Protein AF-J6I4U2-F1 (afdb_monomer)

Mean predicted aligned error: 6.89 Å

Foldseek 3Di:
DDDDPLVVLVVVLVVVVVVCCVVVVHDDPFPPPVPPLPADPLCPVVAQAAWDADPVQRKIKGADDLSLLVQFPAKKKWKWFDDPWKIWTQEIGRPWDDDSPRRIIIHPCQQWDKDKVPHRWRWYFPDDDPFKTKIWTWKDWQNHTWTFIWIQGPVVRFIDGPAIFHDDPPDDDDPTDGHHQAFFIKIWHWIWMFTDDPDPPTGTGITGRDIDTDHHDIGIDTDRSAFGKMWMWMWGAGPVRRIHIYNTWIWGHDPSDIHTDDD

Radius of gyration: 18.55 Å; Cα contacts (8 Å, |Δi|>4): 574; chains: 1; bounding box: 48×38×48 Å

Nearest PDB structures (foldseek):
  4irt-assembly1_A  TM=2.031E-01  e=3.156E-01  Bacteroides ovatus ATCC 8483
  2dm4-assembly1_A  TM=3.082E-01  e=9.258E-01  Homo sapiens
  2djs-assembly1_A  TM=2.925E-01  e=5.856E+00  Homo sapiens
  3pvm-assembly2_D  TM=1.170E-01  e=3.008E+00  Naja kaouthia
  7q1y-assembly2_B  TM=1.145E-01  e=6.489E+00  Homo sapiens

Solvent-accessible surface area (backbone atoms only — not comparable to full-atom values): 14745 Å² total; per-residue (Å²): 134,83,75,37,71,54,53,48,42,54,54,52,28,47,56,52,50,54,53,47,36,70,72,64,76,49,85,68,89,68,61,82,64,85,80,70,75,56,44,40,89,86,36,54,84,44,42,65,31,73,67,48,70,41,90,89,77,42,49,42,30,43,78,43,53,73,80,57,51,75,57,43,68,48,68,31,41,36,42,31,44,52,51,99,60,34,40,32,46,42,33,38,43,66,84,51,49,72,37,83,92,77,25,42,37,29,61,66,84,81,56,57,43,63,15,52,74,87,36,75,41,26,36,35,62,76,44,86,53,100,61,34,37,34,32,42,26,49,29,22,58,70,82,42,71,28,37,35,33,34,34,39,31,67,87,78,74,43,55,42,81,72,19,28,38,62,85,71,84,93,69,75,91,68,92,69,75,56,45,69,86,46,63,68,41,38,40,31,27,33,36,36,33,32,68,64,65,98,53,87,83,66,66,60,36,77,39,70,45,54,75,48,67,41,51,92,73,77,45,51,45,75,38,78,54,54,55,47,38,30,36,40,28,46,34,44,28,26,81,86,75,35,28,20,36,32,38,76,43,41,39,36,31,56,92,88,42,73,45,52,59,86,134

pLDDT: mean 86.76, std 16.21, range [33.53, 98.5]

Secondary structure (DSSP, 8-state):
----HHHHHHHHHHHHHHHHHHHHTS--------------TTTTTTTTBPPEE-TTT--EEEE--HHHHTT-SEEEEEEEEEETTEEEEEEEE--SEEETTTTEEE----SEEEEETTEE--BEEEEE-SSEEEEEEEEEETTEEEEEEEEEETTTTEEEEEEEEPPPSS--------B---TT-EEEEEEEEEE--S-TT---EEEEEEEEE--SS--EEEEE--SEEEEEEEEEE-TTS-EEEBPPEEEEEETTEEEEE--

Sequence (263 aa):
MMMNRFCRILRQAFAVLLLTLILAGGYGEAVKSRWCFAASHDLAGLEDRAVDIEPSDGSVSVTLSESEMELLSSVRCNLLYLDENVVIHLGSDANIDADWDTGVFRDNFDGTWPMLDGHPVYIELTEEGDDYNLYSIPIKLNGEECILQVSYNYNDETYHILGAYRELEESGMSDQELIPLREGDMVTTIHFAKPVSDNDDDELAAVEAETFQIGSHPAVEDEELGDGTYGYIFEFLAPTGESALSEIAVFNIEGGNITTFDE

Structure (mmCIF, N/CA/C/O backbone):
data_AF-J6I4U2-F1
#
_entry.id   AF-J6I4U2-F1
#
loop_
_atom_site.group_PDB
_atom_site.id
_atom_site.type_symbol
_atom_site.label_atom_id
_atom_site.label_alt_id
_atom_site.label_comp_id
_atom_site.label_asym_id
_atom_site.label_entity_id
_atom_site.label_seq_id
_atom_site.pdbx_PDB_ins_code
_atom_site.Cartn_x
_atom_site.Cartn_y
_atom_site.Cartn_z
_atom_site.occupancy
_atom_site.B_iso_or_equiv
_atom_site.auth_seq_id
_atom_site.auth_comp_id
_atom_site.auth_asym_id
_atom_site.auth_atom_id
_atom_site.pdbx_PDB_model_num
ATOM 1 N N . MET A 1 1 ? -20.879 -9.821 -12.444 1.00 48.22 1 MET A N 1
ATOM 2 C CA . MET A 1 1 ? -19.726 -9.993 -11.547 1.00 48.22 1 MET A CA 1
ATOM 3 C C . MET A 1 1 ? -20.133 -9.470 -10.182 1.00 48.22 1 MET A C 1
ATOM 5 O O . MET A 1 1 ? -20.737 -8.403 -10.128 1.00 48.22 1 MET A O 1
ATOM 9 N N . MET A 1 2 ? -19.990 -10.265 -9.122 1.00 53.94 2 MET A N 1
ATOM 10 C CA . MET A 1 2 ? -20.364 -9.836 -7.772 1.00 53.94 2 MET A CA 1
ATOM 11 C C . MET A 1 2 ? -19.132 -9.171 -7.168 1.00 53.94 2 MET A C 1
ATOM 13 O O . MET A 1 2 ? -18.176 -9.862 -6.853 1.00 53.94 2 MET A O 1
ATOM 17 N N . MET A 1 3 ? -19.154 -7.843 -7.076 1.00 66.25 3 MET A N 1
ATOM 18 C CA . MET A 1 3 ? -18.076 -7.068 -6.466 1.00 66.25 3 MET A CA 1
ATOM 19 C C . MET A 1 3 ? -17.830 -7.560 -5.040 1.00 66.25 3 MET A C 1
ATOM 21 O O . MET A 1 3 ? -18.788 -7.732 -4.273 1.00 66.25 3 MET A O 1
ATOM 25 N N . ASN A 1 4 ? -16.571 -7.832 -4.711 1.00 73.19 4 ASN A N 1
ATOM 26 C CA . ASN A 1 4 ? -16.212 -8.402 -3.425 1.00 73.19 4 ASN A CA 1
ATOM 27 C C . ASN A 1 4 ? -16.383 -7.374 -2.285 1.00 73.19 4 ASN A C 1
ATOM 29 O O . ASN A 1 4 ? -16.740 -6.208 -2.491 1.00 73.19 4 ASN A O 1
ATOM 33 N N . ARG A 1 5 ? -16.193 -7.828 -1.043 1.00 81.06 5 ARG A N 1
ATOM 34 C CA . ARG A 1 5 ? -16.429 -6.999 0.145 1.00 81.06 5 ARG A CA 1
ATOM 35 C C . ARG A 1 5 ? -15.511 -5.770 0.172 1.00 81.06 5 ARG A C 1
ATOM 37 O O . ARG A 1 5 ? -16.038 -4.687 0.417 1.00 81.06 5 ARG A O 1
ATOM 44 N N . PHE A 1 6 ? -14.223 -5.951 -0.125 1.00 80.12 6 PHE A N 1
ATOM 45 C CA . PHE A 1 6 ? -13.194 -4.909 -0.169 1.00 80.12 6 PHE A CA 1
ATOM 46 C C . PHE A 1 6 ? -13.597 -3.747 -1.089 1.00 80.12 6 PHE A C 1
ATOM 48 O O . PHE A 1 6 ? -13.861 -2.639 -0.616 1.00 80.12 6 PHE A O 1
ATOM 55 N N . CYS A 1 7 ? -13.792 -4.016 -2.384 1.00 78.38 7 CYS A N 1
ATOM 56 C CA . CYS A 1 7 ? -14.124 -2.988 -3.374 1.00 78.38 7 CYS A CA 1
ATOM 57 C C . CYS A 1 7 ? -15.465 -2.313 -3.072 1.00 78.38 7 CYS A C 1
ATOM 59 O O . CYS A 1 7 ? -15.649 -1.118 -3.302 1.00 78.38 7 CYS A O 1
ATOM 61 N N . ARG A 1 8 ? -16.425 -3.063 -2.515 1.00 82.94 8 ARG A N 1
ATOM 62 C CA . ARG A 1 8 ? -17.726 -2.510 -2.126 1.00 82.94 8 ARG A CA 1
ATOM 63 C C . ARG A 1 8 ? -17.613 -1.507 -0.979 1.00 82.94 8 ARG A C 1
ATOM 65 O O . ARG A 1 8 ? -18.328 -0.510 -1.023 1.00 82.94 8 ARG A O 1
ATOM 72 N N . ILE A 1 9 ? -16.778 -1.771 0.026 1.00 83.44 9 ILE A N 1
ATOM 73 C CA . ILE A 1 9 ? -16.548 -0.850 1.149 1.00 83.44 9 ILE A CA 1
ATOM 74 C C . ILE A 1 9 ? -15.967 0.461 0.620 1.00 83.44 9 ILE A C 1
ATOM 76 O O . ILE A 1 9 ? -16.554 1.523 0.824 1.00 83.44 9 ILE A O 1
ATOM 80 N N . LEU A 1 10 ? -14.881 0.364 -0.147 1.00 80.94 10 LEU A N 1
ATOM 81 C CA . LEU A 1 10 ? -14.173 1.525 -0.677 1.00 80.94 10 LEU A CA 1
ATOM 82 C C . LEU A 1 10 ? -15.046 2.369 -1.617 1.00 80.94 10 LEU A C 1
ATOM 84 O O . LEU A 1 10 ? -15.139 3.588 -1.460 1.00 80.94 10 LEU A O 1
ATOM 88 N N . ARG A 1 11 ? -15.792 1.731 -2.529 1.00 80.31 11 ARG A N 1
ATOM 89 C CA . ARG A 1 11 ? -16.732 2.448 -3.407 1.00 80.31 11 ARG A CA 1
ATOM 90 C C . ARG A 1 11 ? -17.854 3.150 -2.640 1.00 80.31 11 ARG A C 1
ATOM 92 O O . ARG A 1 11 ? -18.277 4.234 -3.037 1.00 80.31 11 ARG A O 1
ATOM 99 N N . GLN A 1 12 ? -18.374 2.549 -1.567 1.00 81.69 12 GLN A N 1
ATOM 100 C CA . GLN A 1 12 ? -19.448 3.162 -0.775 1.00 81.69 12 GLN A CA 1
ATOM 101 C C . GLN A 1 12 ? -18.964 4.386 -0.003 1.00 81.69 12 GLN A C 1
ATOM 103 O O . GLN A 1 12 ? -19.648 5.410 -0.017 1.00 81.69 12 GLN A O 1
ATOM 108 N N . ALA A 1 13 ? -17.787 4.290 0.614 1.00 77.31 13 ALA A N 1
ATOM 109 C CA . ALA A 1 13 ? -17.137 5.398 1.302 1.00 77.31 13 ALA A CA 1
ATOM 110 C C . ALA A 1 13 ? -16.981 6.613 0.382 1.00 77.31 13 ALA A C 1
ATOM 112 O O . ALA A 1 13 ? -17.383 7.733 0.708 1.00 77.31 13 ALA A O 1
ATOM 113 N N . PHE A 1 14 ? -16.488 6.367 -0.831 1.00 75.25 14 PHE A N 1
ATOM 114 C CA . PHE A 1 14 ? -16.214 7.441 -1.766 1.00 75.25 14 PHE A CA 1
ATOM 115 C C . PHE A 1 14 ? -17.470 8.026 -2.418 1.00 75.25 14 PHE A C 1
ATOM 117 O O . PHE A 1 14 ? -17.542 9.231 -2.642 1.00 75.25 14 PHE A O 1
ATOM 124 N N . ALA A 1 15 ? -18.512 7.224 -2.658 1.00 78.44 15 ALA A N 1
ATOM 125 C CA . ALA A 1 15 ? -19.793 7.753 -3.129 1.00 78.44 15 ALA A CA 1
ATOM 126 C C . ALA A 1 15 ? -20.388 8.784 -2.148 1.00 78.44 15 ALA A C 1
ATOM 128 O O . ALA A 1 15 ? -21.032 9.745 -2.576 1.00 78.44 15 ALA A O 1
ATOM 129 N N . VAL A 1 16 ? -20.156 8.611 -0.841 1.00 73.00 16 VAL A N 1
ATOM 130 C CA . VAL A 1 16 ? -20.555 9.584 0.186 1.00 73.00 16 VAL A CA 1
ATOM 131 C C . VAL A 1 16 ? -19.693 10.844 0.107 1.00 73.00 16 VAL A C 1
ATOM 133 O O . VAL A 1 16 ? -20.261 11.936 0.120 1.00 73.00 16 VAL A O 1
ATOM 136 N N . LEU A 1 17 ? -18.368 10.713 -0.048 1.00 70.56 17 LEU A N 1
ATOM 137 C CA . LEU A 1 17 ? -17.462 11.856 -0.233 1.00 70.56 17 LEU A CA 1
ATOM 138 C C . LEU A 1 17 ? -17.819 12.677 -1.480 1.00 70.56 17 LEU A C 1
ATOM 140 O O . LEU A 1 17 ? -17.915 13.899 -1.424 1.00 70.56 17 LEU A O 1
ATOM 144 N N . LEU A 1 18 ? -18.063 12.022 -2.616 1.00 71.81 18 LEU A N 1
ATOM 145 C CA . LEU A 1 18 ? -18.406 12.716 -3.855 1.00 71.81 18 LEU A CA 1
ATOM 146 C C . LEU A 1 18 ? -19.703 13.523 -3.685 1.00 71.81 18 LEU A C 1
ATOM 148 O O . LEU A 1 18 ? -19.804 14.670 -4.119 1.00 71.81 18 LEU A O 1
ATOM 152 N N . LEU A 1 19 ? -20.693 12.948 -2.994 1.00 72.50 19 LEU A N 1
ATOM 153 C CA . LEU A 1 19 ? -21.956 13.621 -2.707 1.00 72.50 19 LEU A CA 1
ATOM 154 C C . LEU A 1 19 ? -21.768 14.817 -1.761 1.00 72.50 19 LEU A C 1
ATOM 156 O O . LEU A 1 19 ? -22.402 15.854 -1.963 1.00 72.50 19 LEU A O 1
ATOM 160 N N . THR A 1 20 ? -20.907 14.704 -0.744 1.00 65.81 20 THR A N 1
ATOM 161 C CA . THR A 1 20 ? -20.613 15.817 0.169 1.00 65.81 20 THR A CA 1
ATOM 162 C C . THR A 1 20 ? -19.835 16.926 -0.529 1.00 65.81 20 THR A C 1
ATOM 164 O O . THR A 1 20 ? -20.205 18.083 -0.355 1.00 65.81 20 THR A O 1
ATOM 167 N N . LEU A 1 21 ? -18.859 16.610 -1.386 1.00 66.00 21 LEU A N 1
ATOM 168 C CA . LEU A 1 21 ? -18.121 17.589 -2.197 1.00 66.00 21 LEU A CA 1
ATOM 169 C C . LEU A 1 21 ? -19.053 18.373 -3.135 1.00 66.00 21 LEU A C 1
ATOM 171 O O . LEU A 1 21 ? -18.996 19.604 -3.181 1.00 66.00 21 LEU A O 1
ATOM 175 N N . ILE A 1 22 ? -19.975 17.681 -3.817 1.00 67.50 22 ILE A N 1
ATOM 176 C CA . ILE A 1 22 ? -20.977 18.306 -4.699 1.00 67.50 22 ILE A CA 1
ATOM 177 C C . ILE A 1 22 ? -21.903 19.250 -3.913 1.00 67.50 22 ILE A C 1
ATOM 179 O O . ILE A 1 22 ? -22.267 20.318 -4.408 1.00 67.50 22 ILE A O 1
ATOM 183 N N . LEU A 1 23 ? -22.303 18.868 -2.696 1.00 64.50 23 LEU A N 1
ATOM 184 C CA . LEU A 1 23 ? -23.216 19.657 -1.860 1.00 64.50 23 LEU A CA 1
ATOM 185 C C . LEU A 1 23 ? -22.520 20.810 -1.118 1.00 64.50 23 LEU A C 1
ATOM 187 O O . LEU A 1 23 ? -23.153 21.842 -0.889 1.00 64.50 23 LEU A O 1
ATOM 191 N N . ALA A 1 24 ? -21.252 20.644 -0.730 1.00 58.00 24 ALA A N 1
ATOM 192 C CA . ALA A 1 24 ? -20.483 21.605 0.063 1.00 58.00 24 ALA A CA 1
ATOM 193 C C . ALA A 1 24 ? -19.730 22.647 -0.784 1.00 58.00 24 ALA A C 1
ATOM 195 O O . ALA A 1 24 ? -19.361 23.696 -0.259 1.00 58.00 24 ALA A O 1
ATOM 196 N N . GLY A 1 25 ? -19.546 22.410 -2.088 1.00 48.69 25 GLY A N 1
ATOM 197 C CA . GLY A 1 25 ? -18.912 23.370 -2.997 1.00 48.69 25 GLY A CA 1
ATOM 198 C C . GLY A 1 25 ? -17.391 23.495 -2.840 1.00 48.69 25 GLY A C 1
ATOM 199 O O . GLY A 1 25 ? -16.840 24.532 -3.209 1.00 48.69 25 GLY A O 1
ATOM 200 N N . GLY A 1 26 ? -16.719 22.474 -2.301 1.00 53.09 26 GLY A N 1
ATOM 201 C CA . GLY A 1 26 ? -15.261 22.424 -2.148 1.00 53.09 26 GLY A CA 1
ATOM 202 C C . GLY A 1 26 ? -14.802 21.382 -1.124 1.00 53.09 26 GLY A C 1
ATOM 203 O O . GLY A 1 26 ? -15.600 20.935 -0.297 1.00 53.09 26 GLY A 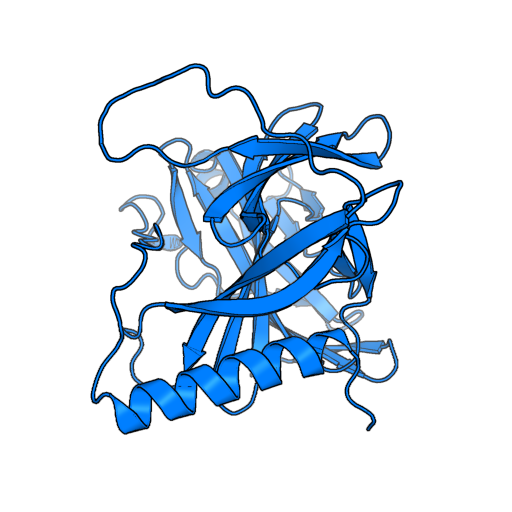O 1
ATOM 204 N N . TYR A 1 27 ? -13.523 21.002 -1.205 1.00 47.69 27 TYR A N 1
ATOM 205 C CA . TYR A 1 27 ? -12.860 20.065 -0.294 1.00 47.69 27 TYR A CA 1
ATOM 206 C C . TYR A 1 27 ? -12.953 20.568 1.160 1.00 47.69 27 TYR A C 1
ATOM 208 O O . TYR A 1 27 ? -12.618 21.718 1.449 1.00 47.69 27 TYR A O 1
ATOM 216 N N . GLY A 1 28 ? -13.465 19.722 2.066 1.00 40.66 28 GLY A N 1
ATOM 217 C CA . GLY A 1 28 ? -13.357 19.942 3.514 1.00 40.66 28 GLY A CA 1
ATOM 218 C C . GLY A 1 28 ? -11.888 19.999 3.940 1.00 40.66 28 GLY A C 1
ATOM 219 O O . GLY A 1 28 ? -11.025 19.680 3.127 1.00 40.66 28 GLY A O 1
ATOM 220 N N . GLU A 1 29 ? -11.607 20.440 5.174 1.00 37.31 29 GLU A N 1
ATOM 221 C CA . GLU A 1 29 ? -10.235 20.567 5.696 1.00 37.31 29 GLU A CA 1
ATOM 222 C C . GLU A 1 29 ? -9.388 19.357 5.292 1.00 37.31 29 GLU A C 1
ATOM 224 O O . GLU A 1 29 ? -9.619 18.238 5.748 1.00 37.31 29 GLU A O 1
ATOM 229 N N . ALA A 1 30 ? -8.442 19.597 4.382 1.00 37.50 30 ALA A N 1
ATOM 230 C CA . ALA A 1 30 ? -7.468 18.605 3.998 1.00 37.50 30 ALA A CA 1
ATOM 231 C C . ALA A 1 30 ? -6.676 18.271 5.261 1.00 37.50 30 ALA A C 1
ATOM 233 O O . ALA A 1 30 ? -5.975 19.128 5.811 1.00 37.50 30 ALA A O 1
ATOM 234 N N . VAL A 1 31 ? -6.771 17.024 5.722 1.00 37.31 31 VAL A N 1
ATOM 235 C CA . VAL A 1 31 ? -5.634 16.441 6.428 1.00 37.31 31 VAL A CA 1
ATOM 236 C C . VAL A 1 31 ? -4.470 16.659 5.474 1.00 37.31 31 VAL A C 1
ATOM 238 O O . VAL A 1 31 ? -4.562 16.241 4.323 1.00 37.31 31 VAL A O 1
ATOM 241 N N . LYS A 1 32 ? -3.441 17.401 5.901 1.00 33.53 32 LYS A N 1
ATOM 242 C CA . LYS A 1 32 ? -2.214 17.558 5.117 1.00 33.53 32 LYS A CA 1
ATOM 243 C C . LYS A 1 32 ? -1.606 16.172 4.959 1.00 33.53 32 LYS A C 1
ATOM 245 O O . LYS A 1 32 ? -0.765 15.763 5.754 1.00 33.53 32 LYS A O 1
ATOM 250 N N . SER A 1 33 ? -2.050 15.448 3.946 1.00 37.78 33 SER A N 1
ATOM 251 C CA . SER A 1 33 ? -1.361 14.292 3.429 1.00 37.78 33 SER A CA 1
ATOM 252 C C . SER A 1 33 ? 0.024 14.799 3.048 1.00 37.78 33 SER A C 1
ATOM 254 O O . SER A 1 33 ? 0.164 15.766 2.299 1.00 37.78 33 SER A O 1
ATOM 256 N N . ARG A 1 34 ? 1.068 14.188 3.608 1.00 40.69 34 ARG A N 1
ATOM 257 C CA . ARG A 1 34 ? 2.483 14.488 3.329 1.00 40.69 34 ARG A CA 1
ATOM 258 C C . ARG A 1 34 ? 2.905 14.088 1.905 1.00 40.69 34 ARG A C 1
ATOM 260 O O . ARG A 1 34 ? 4.066 13.812 1.650 1.00 40.69 34 ARG A O 1
ATOM 267 N N . TRP A 1 35 ? 1.954 14.089 0.984 1.00 45.16 35 TRP A N 1
ATOM 268 C CA . TRP A 1 35 ? 2.056 13.689 -0.405 1.00 45.16 35 TRP A CA 1
ATOM 269 C C . TRP A 1 35 ? 2.602 14.866 -1.215 1.00 45.16 35 TRP A C 1
ATOM 271 O O . TRP A 1 35 ? 1.934 15.431 -2.070 1.00 45.16 35 TRP A O 1
ATOM 281 N N . CYS A 1 36 ? 3.819 15.287 -0.877 1.00 40.53 36 CYS A N 1
ATOM 282 C CA . CYS A 1 36 ? 4.659 16.080 -1.762 1.00 40.53 36 CYS A CA 1
ATOM 283 C C . CYS A 1 36 ? 5.793 15.161 -2.212 1.00 40.53 36 CYS A C 1
ATOM 285 O O . CYS A 1 36 ? 6.863 15.162 -1.603 1.00 40.53 36 CYS A O 1
ATOM 287 N N . PHE A 1 37 ? 5.559 14.395 -3.278 1.00 52.31 37 PHE A N 1
ATOM 288 C CA . PHE A 1 37 ? 6.624 13.728 -4.028 1.00 52.31 37 PHE A CA 1
ATOM 289 C C . PHE A 1 37 ? 7.345 14.788 -4.853 1.00 52.31 37 PHE A C 1
ATOM 291 O O . PHE A 1 37 ? 7.152 14.942 -6.054 1.00 52.31 37 PHE A O 1
ATOM 298 N N . ALA A 1 38 ? 8.094 15.649 -4.174 1.00 50.56 38 ALA A N 1
ATOM 299 C CA . ALA A 1 38 ? 9.004 16.522 -4.879 1.00 50.56 38 ALA A CA 1
ATOM 300 C C . ALA A 1 38 ? 10.250 15.693 -5.173 1.00 50.56 38 ALA A C 1
ATOM 302 O O . ALA A 1 38 ? 11.107 15.541 -4.300 1.00 50.56 38 ALA A O 1
ATOM 303 N N . ALA A 1 39 ? 10.343 15.172 -6.397 1.00 56.84 39 ALA A N 1
ATOM 304 C CA . ALA A 1 39 ? 11.586 14.602 -6.879 1.00 56.84 39 ALA A CA 1
ATOM 305 C C . ALA A 1 39 ? 12.698 15.646 -6.710 1.00 56.84 39 ALA A C 1
ATOM 307 O O . ALA A 1 39 ? 12.578 16.806 -7.133 1.00 56.84 39 ALA A O 1
ATOM 308 N N . SER A 1 40 ? 13.788 15.240 -6.062 1.00 63.16 40 SER A N 1
ATOM 309 C CA . SER A 1 40 ? 14.984 16.070 -5.994 1.00 63.16 40 SER A CA 1
ATOM 310 C C . SER A 1 40 ? 15.525 16.292 -7.411 1.00 63.16 40 SER A C 1
ATOM 312 O O . SER A 1 40 ? 15.220 15.539 -8.340 1.00 63.16 40 SER A O 1
ATOM 314 N N . HIS A 1 41 ? 16.379 17.302 -7.605 1.00 64.44 41 HIS A N 1
ATOM 315 C CA . HIS A 1 41 ? 17.036 17.490 -8.906 1.00 64.44 41 HIS A CA 1
ATOM 316 C C . HIS A 1 41 ? 17.776 16.227 -9.375 1.00 64.44 41 HIS A C 1
ATOM 318 O O . HIS A 1 41 ? 17.870 15.986 -10.578 1.00 64.44 41 HIS A O 1
ATOM 324 N N . ASP A 1 42 ? 18.264 15.431 -8.423 1.00 74.69 42 ASP A N 1
ATOM 325 C CA . ASP A 1 42 ? 19.036 14.223 -8.681 1.00 74.69 42 ASP A CA 1
ATOM 326 C C . ASP A 1 42 ? 18.133 13.028 -9.042 1.00 74.69 42 ASP A C 1
ATOM 328 O O . ASP A 1 42 ? 18.552 12.173 -9.818 1.00 74.69 42 ASP A O 1
ATOM 332 N N . LEU A 1 43 ? 16.877 12.999 -8.570 1.00 83.50 43 LEU A N 1
ATOM 333 C CA . LEU A 1 43 ? 15.889 11.965 -8.919 1.00 83.50 43 LEU A CA 1
ATOM 334 C C . LEU A 1 43 ? 14.980 12.342 -10.093 1.00 83.50 43 LEU A C 1
ATOM 336 O O . LEU A 1 43 ? 14.222 11.503 -10.563 1.00 83.50 43 LEU A O 1
ATOM 340 N N . ALA A 1 44 ? 15.059 13.567 -10.616 1.00 80.31 44 ALA A N 1
ATOM 341 C CA . ALA A 1 44 ? 14.180 14.038 -11.692 1.00 80.31 44 ALA A CA 1
ATOM 342 C C . ALA A 1 44 ? 14.228 13.181 -12.978 1.00 80.31 44 ALA A C 1
ATOM 344 O O . ALA A 1 44 ? 13.328 13.270 -13.803 1.00 80.31 44 ALA A O 1
ATOM 345 N N . GLY A 1 45 ? 15.281 12.377 -13.179 1.00 85.25 45 GLY A N 1
ATOM 346 C CA . GLY A 1 45 ? 15.368 11.413 -14.285 1.00 85.25 45 GLY A CA 1
ATOM 347 C C . GLY A 1 45 ? 14.658 10.075 -14.035 1.00 85.25 45 GLY A C 1
ATOM 348 O O . GLY A 1 45 ? 14.588 9.251 -14.950 1.00 85.25 45 GLY A O 1
ATOM 349 N N . LEU A 1 46 ? 14.187 9.837 -12.811 1.00 92.81 46 LEU A N 1
ATOM 350 C CA . LEU A 1 46 ? 13.423 8.659 -12.403 1.00 92.81 46 LEU A CA 1
ATOM 351 C C . LEU A 1 46 ? 11.913 8.931 -12.339 1.00 92.81 46 LEU A C 1
ATOM 353 O O . LEU A 1 46 ? 11.153 7.973 -12.284 1.00 92.81 46 LEU A O 1
ATOM 357 N N . GLU A 1 47 ? 11.490 10.198 -12.356 1.00 93.44 47 GLU A N 1
ATOM 358 C CA . GLU A 1 47 ? 10.069 10.551 -12.436 1.00 93.44 47 GLU A CA 1
ATOM 359 C C . GLU A 1 47 ? 9.495 10.115 -13.787 1.00 93.44 47 GLU A C 1
ATOM 361 O O . GLU A 1 47 ? 10.169 10.241 -14.816 1.00 93.44 47 GLU A O 1
ATOM 366 N N . ASP A 1 48 ? 8.272 9.588 -13.771 1.00 92.19 48 ASP A N 1
ATOM 367 C CA . ASP A 1 48 ? 7.605 8.991 -14.928 1.00 92.19 48 ASP A CA 1
ATOM 368 C C . ASP A 1 48 ? 8.482 7.915 -15.600 1.00 92.19 48 ASP A C 1
ATOM 370 O O . ASP A 1 48 ? 8.539 7.777 -16.827 1.00 92.19 48 ASP A O 1
ATOM 374 N N . ARG A 1 49 ? 9.242 7.149 -14.801 1.00 94.38 49 ARG A N 1
ATOM 375 C CA . ARG A 1 49 ? 10.032 6.024 -15.316 1.00 94.38 49 ARG A CA 1
ATOM 376 C C . ARG A 1 49 ? 9.094 4.991 -15.930 1.00 94.38 49 ARG A C 1
ATOM 378 O O . ARG A 1 49 ? 8.342 4.345 -15.209 1.00 94.38 49 ARG A O 1
ATOM 385 N N . ALA A 1 50 ? 9.205 4.790 -17.238 1.00 95.44 50 ALA A N 1
ATOM 386 C CA . ALA A 1 50 ? 8.486 3.725 -17.923 1.00 95.44 50 ALA A CA 1
ATOM 387 C C . ALA A 1 50 ? 8.762 2.352 -17.294 1.00 95.44 50 ALA A C 1
ATOM 389 O O . ALA A 1 50 ? 9.889 2.055 -16.878 1.00 95.44 50 ALA A O 1
ATOM 390 N N . VAL A 1 51 ? 7.720 1.529 -17.267 1.00 96.38 51 VAL A N 1
ATOM 391 C CA . VAL A 1 51 ? 7.745 0.155 -16.763 1.00 96.38 51 VAL A CA 1
ATOM 392 C C . VAL A 1 51 ? 7.780 -0.841 -17.923 1.00 96.38 51 VAL A C 1
ATOM 394 O O . VAL A 1 51 ? 7.212 -0.602 -18.987 1.00 96.38 51 VAL A O 1
ATOM 397 N N . ASP A 1 52 ? 8.438 -1.974 -17.712 1.00 96.62 52 ASP A N 1
ATOM 398 C CA . ASP A 1 52 ? 8.482 -3.093 -18.649 1.00 96.62 52 ASP A CA 1
ATOM 399 C C . ASP A 1 52 ? 7.513 -4.189 -18.190 1.00 96.62 52 ASP A C 1
ATOM 401 O O . ASP A 1 52 ? 7.651 -4.703 -17.077 1.00 96.62 52 ASP A O 1
ATOM 405 N N . ILE A 1 53 ? 6.572 -4.582 -19.055 1.00 96.06 53 ILE A N 1
ATOM 406 C CA . ILE A 1 53 ? 5.642 -5.694 -18.806 1.00 96.06 53 ILE A CA 1
ATOM 407 C C . ILE A 1 53 ? 6.135 -6.953 -19.527 1.00 96.06 53 ILE A C 1
ATOM 409 O O . ILE A 1 53 ? 6.277 -6.976 -20.752 1.00 96.06 53 ILE A O 1
ATOM 413 N N . GLU A 1 54 ? 6.386 -8.025 -18.778 1.00 94.38 54 GLU A N 1
ATOM 414 C CA . GLU A 1 54 ? 6.810 -9.323 -19.299 1.00 94.38 54 GLU A CA 1
ATOM 415 C C . GLU A 1 54 ? 5.621 -10.043 -19.965 1.00 94.38 54 GLU A C 1
ATOM 417 O O . GLU A 1 54 ? 4.690 -10.472 -19.282 1.00 94.38 54 GLU A O 1
ATOM 422 N N . PRO A 1 55 ? 5.624 -10.260 -21.296 1.00 90.12 55 PRO A N 1
ATOM 423 C CA . PRO A 1 55 ? 4.453 -10.799 -21.994 1.00 90.12 55 PRO A CA 1
ATOM 424 C C . PRO A 1 55 ? 4.079 -12.236 -21.613 1.00 90.12 55 PRO A C 1
ATOM 426 O O . PRO A 1 55 ? 3.008 -12.715 -21.994 1.00 90.12 55 PRO A O 1
ATOM 429 N N . SER A 1 56 ? 4.989 -12.973 -20.970 1.00 91.06 56 SER A N 1
ATOM 430 C CA . SER A 1 56 ? 4.772 -14.377 -20.623 1.00 91.06 56 SER A CA 1
ATOM 431 C C . SER A 1 56 ? 3.968 -14.587 -19.340 1.00 91.06 56 SER A C 1
ATOM 433 O O . SER A 1 56 ? 3.210 -15.560 -19.283 1.00 91.06 56 SER A O 1
ATOM 435 N N . ASP A 1 57 ? 4.095 -13.699 -18.356 1.00 90.75 57 ASP A N 1
ATOM 436 C CA . ASP A 1 57 ? 3.411 -13.798 -17.060 1.00 90.75 57 ASP A CA 1
ATOM 437 C C . ASP A 1 57 ? 2.727 -12.500 -16.605 1.00 90.75 57 ASP A C 1
ATOM 439 O O . ASP A 1 57 ? 1.925 -12.541 -15.677 1.00 90.75 57 ASP A O 1
ATOM 443 N N . GLY A 1 58 ? 2.962 -11.384 -17.295 1.00 93.19 58 GLY A N 1
ATOM 444 C CA . GLY A 1 58 ? 2.396 -10.085 -16.966 1.00 93.19 58 GLY A CA 1
ATOM 445 C C . GLY A 1 58 ? 3.111 -9.367 -15.825 1.00 93.19 58 GLY A C 1
ATOM 446 O O . GLY A 1 58 ? 2.620 -8.319 -15.415 1.00 93.19 58 GLY A O 1
ATOM 447 N N . SER A 1 59 ? 4.237 -9.887 -15.325 1.00 95.25 59 SER A N 1
ATOM 448 C CA . SER A 1 59 ? 5.038 -9.184 -14.320 1.00 95.25 59 SER A CA 1
ATOM 449 C C . SER A 1 59 ? 5.569 -7.860 -14.865 1.00 95.25 59 SER A C 1
ATOM 451 O O . SER A 1 59 ? 5.902 -7.727 -16.042 1.00 95.25 59 SER A O 1
ATOM 453 N N . VAL A 1 60 ? 5.627 -6.870 -13.995 1.00 97.50 60 VAL A N 1
ATOM 454 C CA . VAL A 1 60 ? 6.010 -5.488 -14.239 1.00 97.50 60 VAL A CA 1
ATOM 455 C C . VAL A 1 60 ? 7.366 -5.262 -13.594 1.00 97.50 60 VAL A C 1
ATOM 457 O O . VAL A 1 60 ? 7.625 -5.673 -12.463 1.00 97.50 60 VAL A O 1
ATOM 460 N N . SER A 1 61 ? 8.258 -4.591 -14.307 1.00 97.88 61 SER A N 1
ATOM 461 C CA . SER A 1 61 ? 9.583 -4.281 -13.791 1.00 97.88 61 SER A CA 1
ATOM 462 C C . SER A 1 61 ? 10.080 -2.913 -14.218 1.00 97.88 61 SER A C 1
ATOM 464 O O . SER A 1 61 ? 9.603 -2.325 -15.185 1.00 97.88 61 SER A O 1
ATOM 466 N N . VAL A 1 62 ? 11.076 -2.422 -13.493 1.00 98.00 62 VAL A N 1
ATOM 467 C CA . VAL A 1 62 ? 11.902 -1.280 -13.876 1.00 98.00 62 VAL A CA 1
ATOM 468 C C . VAL A 1 62 ? 13.364 -1.696 -13.828 1.00 98.00 62 VAL A C 1
ATOM 470 O O . VAL A 1 62 ? 13.787 -2.461 -12.959 1.00 98.00 62 VAL A O 1
ATOM 473 N N . THR A 1 63 ? 14.148 -1.184 -14.775 1.00 97.81 63 THR A N 1
ATOM 474 C CA . THR A 1 63 ? 15.601 -1.377 -14.790 1.00 97.81 63 THR A CA 1
ATOM 475 C C . THR A 1 63 ? 16.301 -0.055 -14.507 1.00 97.81 63 THR A C 1
ATOM 477 O O . THR A 1 63 ? 16.061 0.948 -15.188 1.00 97.81 63 THR A O 1
ATOM 480 N N . LEU A 1 64 ? 17.190 -0.063 -13.519 1.00 97.69 64 LEU A N 1
ATOM 481 C CA . LEU A 1 64 ? 18.025 1.066 -13.132 1.00 97.69 64 LEU A CA 1
ATOM 482 C C . LEU A 1 64 ? 19.492 0.782 -13.466 1.00 97.69 64 LEU A C 1
ATOM 484 O O . LEU A 1 64 ? 19.990 -0.335 -13.345 1.00 97.69 64 LEU A O 1
ATOM 488 N N . SER A 1 65 ? 20.211 1.817 -13.881 1.00 97.00 65 SER A N 1
ATOM 489 C CA . SER A 1 65 ? 21.666 1.781 -13.987 1.00 97.00 65 SER A CA 1
ATOM 490 C C . SER A 1 65 ? 22.327 1.836 -12.607 1.00 97.00 65 SER A C 1
ATOM 492 O O . SER A 1 65 ? 21.754 2.345 -11.647 1.00 97.00 65 SER A O 1
ATOM 494 N N . GLU A 1 66 ? 23.583 1.393 -12.525 1.00 96.75 66 GLU A N 1
ATOM 495 C CA . GLU A 1 66 ? 24.401 1.487 -11.304 1.00 96.75 66 GLU A CA 1
ATOM 496 C C . GLU A 1 66 ? 24.409 2.911 -10.723 1.00 96.75 66 GLU A C 1
ATOM 498 O O . GLU A 1 66 ? 24.158 3.099 -9.538 1.00 96.75 66 GLU A O 1
ATOM 503 N N . SER A 1 67 ? 24.585 3.931 -11.571 1.00 95.19 67 SER A N 1
ATOM 504 C CA . SER A 1 67 ? 24.584 5.333 -11.135 1.00 95.19 67 SER A CA 1
ATOM 505 C C . SER A 1 67 ? 23.233 5.839 -10.634 1.00 95.19 67 SER A C 1
ATOM 507 O O . SER A 1 67 ? 23.207 6.798 -9.875 1.00 95.19 67 SER A O 1
ATOM 509 N N . GLU A 1 68 ? 22.122 5.253 -11.085 1.00 96.19 68 GLU A N 1
ATOM 510 C CA . GLU A 1 68 ? 20.791 5.590 -10.566 1.00 96.19 68 GLU A CA 1
ATOM 511 C C . GLU A 1 68 ? 20.558 4.908 -9.220 1.00 96.19 68 GLU A C 1
ATOM 513 O O . GLU A 1 68 ? 20.088 5.553 -8.290 1.00 96.19 68 GLU A O 1
ATOM 518 N N . MET A 1 69 ? 20.957 3.640 -9.084 1.00 96.75 69 MET A N 1
ATOM 519 C CA . MET A 1 69 ? 20.860 2.905 -7.821 1.00 96.75 69 MET A CA 1
ATOM 520 C C . MET A 1 69 ? 21.692 3.536 -6.703 1.00 96.75 69 MET A C 1
ATOM 522 O O . MET A 1 69 ? 21.243 3.571 -5.563 1.00 96.75 69 MET A O 1
ATOM 526 N N . GLU A 1 70 ? 22.867 4.093 -7.013 1.00 95.19 70 GLU A N 1
ATOM 527 C CA . GLU A 1 70 ? 23.705 4.814 -6.040 1.00 95.19 70 GLU A CA 1
ATOM 528 C C . GLU A 1 70 ? 23.004 6.027 -5.391 1.00 95.19 70 GLU A C 1
ATOM 530 O O . GLU A 1 70 ? 23.457 6.510 -4.350 1.00 95.19 70 GLU A O 1
ATOM 535 N N . LEU A 1 71 ? 21.916 6.530 -5.986 1.00 94.75 71 LEU A N 1
ATOM 536 C CA . LEU A 1 71 ? 21.129 7.647 -5.453 1.00 94.75 71 LEU A CA 1
ATOM 537 C C . LEU A 1 71 ? 20.065 7.201 -4.443 1.00 94.75 71 LEU A C 1
ATOM 539 O O . LEU A 1 71 ? 19.519 8.046 -3.731 1.00 94.75 71 LEU A O 1
ATOM 543 N N . LEU A 1 72 ? 19.748 5.907 -4.399 1.00 95.81 72 LEU A N 1
ATOM 544 C CA . LEU A 1 72 ? 18.582 5.381 -3.699 1.00 95.81 72 LEU A CA 1
ATOM 545 C C . LEU A 1 72 ? 18.970 4.705 -2.385 1.00 95.81 72 LEU A C 1
ATOM 547 O O . LEU A 1 72 ? 19.993 4.033 -2.273 1.00 95.81 72 LEU A O 1
ATOM 551 N N . SER A 1 73 ? 18.117 4.878 -1.380 1.00 94.12 73 SER A N 1
ATOM 552 C CA . SER A 1 73 ? 18.114 4.055 -0.169 1.00 94.12 73 SER A CA 1
ATOM 553 C C . SER A 1 73 ? 17.125 2.898 -0.253 1.00 94.12 73 SER A C 1
ATOM 555 O O . SER A 1 73 ? 17.326 1.908 0.438 1.00 94.12 73 SER A O 1
ATOM 557 N N . SER A 1 74 ? 16.061 3.025 -1.053 1.00 95.50 74 SER A N 1
ATOM 558 C CA . SER A 1 74 ? 15.062 1.970 -1.236 1.00 95.50 74 SER A CA 1
ATOM 559 C C . SER A 1 74 ? 14.332 2.116 -2.575 1.00 95.50 74 SER A C 1
ATOM 561 O O . SER A 1 74 ? 14.271 3.208 -3.150 1.00 95.50 74 SER A O 1
ATOM 563 N N . VAL A 1 75 ? 13.782 1.001 -3.055 1.00 97.19 75 VAL A N 1
ATOM 564 C CA . VAL A 1 75 ? 12.758 0.955 -4.099 1.00 97.19 75 VAL A CA 1
ATOM 565 C C . VAL A 1 75 ? 11.539 0.280 -3.481 1.00 97.19 75 VAL A C 1
ATOM 567 O O . VAL A 1 75 ? 11.638 -0.835 -2.976 1.00 97.19 75 VAL A O 1
ATOM 570 N N . ARG A 1 76 ? 10.406 0.976 -3.502 1.00 96.44 76 ARG A N 1
ATOM 571 C CA . ARG A 1 76 ? 9.139 0.564 -2.887 1.00 96.44 76 ARG A CA 1
ATOM 572 C C . ARG A 1 76 ? 8.062 0.404 -3.950 1.00 96.44 76 ARG A C 1
ATOM 574 O O . ARG A 1 76 ? 8.245 0.825 -5.092 1.00 96.44 76 ARG A O 1
ATOM 581 N N . CYS A 1 77 ? 6.919 -0.141 -3.566 1.00 96.81 77 CYS A N 1
ATOM 582 C CA . CYS A 1 77 ? 5.705 -0.123 -4.360 1.00 96.81 77 CYS A CA 1
ATOM 583 C C . CYS A 1 77 ? 4.618 0.720 -3.695 1.00 96.81 77 CYS A C 1
ATOM 585 O O . CYS A 1 77 ? 4.511 0.792 -2.472 1.00 96.81 77 CYS A O 1
ATOM 587 N N . ASN A 1 78 ? 3.798 1.357 -4.522 1.00 97.19 78 ASN A N 1
ATOM 588 C CA . ASN A 1 78 ? 2.562 2.013 -4.133 1.00 97.19 78 ASN A CA 1
ATOM 589 C C . ASN A 1 78 ? 1.403 1.342 -4.864 1.00 97.19 78 ASN A C 1
ATOM 591 O O . ASN A 1 78 ? 1.462 1.164 -6.084 1.00 97.19 78 ASN A O 1
ATOM 595 N N . LEU A 1 79 ? 0.341 1.010 -4.127 1.00 97.69 79 LEU A N 1
ATOM 596 C CA . LEU A 1 79 ? -0.840 0.359 -4.683 1.00 97.69 79 LEU A CA 1
ATOM 597 C C . LEU A 1 79 ? -2.040 1.311 -4.706 1.00 97.69 79 LEU A C 1
ATOM 599 O O . LEU A 1 79 ? -2.361 1.991 -3.727 1.00 97.69 79 LEU A O 1
ATOM 603 N N . LEU A 1 80 ? -2.733 1.336 -5.837 1.00 95.38 80 LEU A N 1
ATOM 604 C CA . LEU A 1 80 ? -3.951 2.100 -6.070 1.00 95.38 80 LEU A CA 1
ATOM 605 C C . LEU A 1 80 ? -5.104 1.147 -6.370 1.00 95.38 80 LEU A C 1
ATOM 607 O O . LEU A 1 80 ? -4.939 0.189 -7.116 1.00 95.38 80 LEU A O 1
ATOM 611 N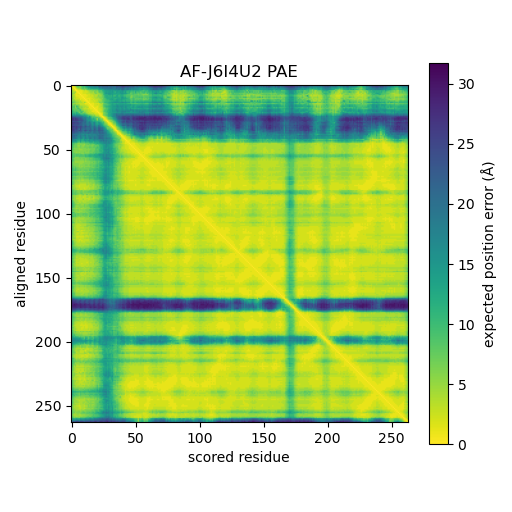 N . TYR A 1 81 ? -6.298 1.456 -5.877 1.00 94.50 81 TYR A N 1
ATOM 612 C CA . TYR A 1 81 ? -7.541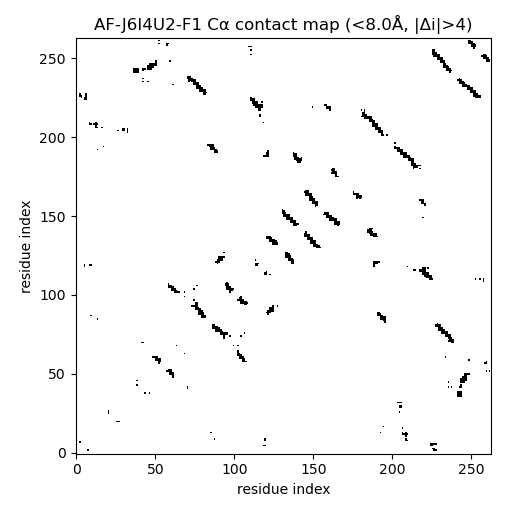 0.934 -6.431 1.00 94.50 81 TYR A CA 1
ATOM 613 C C . TYR A 1 81 ? -8.102 1.944 -7.434 1.00 94.50 81 TYR A C 1
ATOM 615 O O . TYR A 1 81 ? -8.341 3.109 -7.094 1.00 94.50 81 TYR A O 1
ATOM 623 N N . LEU A 1 82 ? -8.306 1.486 -8.668 1.00 92.12 82 LEU A N 1
ATOM 624 C CA . LEU A 1 82 ? -8.760 2.295 -9.790 1.00 92.12 82 LEU A CA 1
ATOM 625 C C . LEU A 1 82 ? -10.223 1.978 -10.097 1.00 92.12 82 LEU A C 1
ATOM 627 O O . LEU A 1 82 ? -10.600 0.839 -10.380 1.00 92.12 82 LEU A O 1
ATOM 631 N N . ASP A 1 83 ? -11.055 3.009 -10.060 1.00 89.12 83 ASP A N 1
ATOM 632 C CA . ASP A 1 83 ? -12.464 2.937 -10.410 1.00 89.12 83 ASP A CA 1
ATOM 633 C C . ASP A 1 83 ? -12.834 4.032 -11.414 1.00 89.12 83 ASP A C 1
ATOM 635 O O . ASP A 1 83 ? -12.149 5.043 -11.532 1.00 89.12 83 ASP A O 1
ATOM 639 N N . GLU A 1 84 ? -13.974 3.880 -12.090 1.00 84.94 84 GLU A N 1
ATOM 640 C CA . GLU A 1 84 ? -14.436 4.814 -13.130 1.00 84.94 84 GLU A CA 1
ATOM 641 C C . GLU A 1 84 ? -14.524 6.281 -12.672 1.00 84.94 84 GLU A C 1
ATOM 643 O O . GLU A 1 84 ? -14.410 7.185 -13.495 1.00 84.94 84 GLU A O 1
ATOM 648 N N . ASN A 1 85 ? -14.737 6.525 -11.375 1.00 85.56 85 ASN A N 1
ATOM 649 C CA . ASN A 1 85 ? -14.927 7.865 -10.818 1.00 85.56 85 ASN A CA 1
ATOM 650 C C . ASN A 1 85 ? -13.900 8.231 -9.737 1.00 85.56 85 ASN A C 1
ATOM 652 O O . ASN A 1 85 ? -13.910 9.370 -9.265 1.00 85.56 85 ASN A O 1
ATOM 656 N N . VAL A 1 86 ? -13.070 7.285 -9.286 1.00 87.06 86 VAL A N 1
ATOM 657 C CA . VAL A 1 86 ? -12.188 7.480 -8.129 1.00 87.06 86 VAL A CA 1
ATOM 658 C C . VAL A 1 86 ? -10.879 6.720 -8.261 1.00 87.06 86 VAL A C 1
ATOM 660 O O . VAL A 1 86 ? -10.859 5.562 -8.667 1.00 87.06 86 VAL A O 1
ATOM 663 N N . VAL A 1 87 ? -9.807 7.368 -7.818 1.00 89.75 87 VAL A N 1
ATOM 664 C CA . VAL A 1 87 ? -8.536 6.730 -7.482 1.00 89.75 87 VAL A CA 1
ATOM 665 C C . VAL A 1 87 ? -8.412 6.706 -5.963 1.00 89.75 87 VAL A C 1
ATOM 667 O O . VAL A 1 87 ? -8.525 7.749 -5.316 1.00 89.75 87 VAL A O 1
ATOM 670 N N . ILE A 1 88 ? -8.207 5.523 -5.388 1.00 92.62 88 ILE A N 1
ATOM 671 C CA . ILE A 1 88 ? -7.979 5.339 -3.950 1.00 92.62 88 ILE A CA 1
ATOM 672 C C . ILE A 1 88 ? -6.564 4.817 -3.775 1.00 92.62 88 ILE A C 1
ATOM 674 O O . ILE A 1 88 ? -6.216 3.796 -4.360 1.00 92.62 88 ILE A O 1
ATOM 678 N N . HIS A 1 89 ? -5.759 5.493 -2.969 1.00 94.38 89 HIS A N 1
ATOM 679 C CA . HIS A 1 89 ? -4.433 5.016 -2.617 1.00 94.38 89 HIS A CA 1
ATOM 680 C C . HIS A 1 89 ? -4.509 4.103 -1.395 1.00 94.38 89 HIS A C 1
ATOM 682 O O . HIS A 1 89 ? -5.044 4.476 -0.349 1.00 94.38 89 HIS A O 1
ATOM 688 N N . LEU A 1 90 ? -4.044 2.868 -1.584 1.00 96.31 90 LEU A N 1
ATOM 689 C CA . LEU A 1 90 ? -4.129 1.785 -0.606 1.00 96.31 90 LEU A CA 1
ATOM 690 C C . LEU A 1 90 ? -2.897 1.718 0.291 1.00 96.31 90 LEU A C 1
ATOM 692 O O . LEU A 1 90 ? -2.954 1.083 1.345 1.00 96.31 90 LEU A O 1
ATOM 696 N N . GLY A 1 91 ? -1.800 2.359 -0.106 1.00 96.12 91 GLY A N 1
ATOM 697 C CA . GLY A 1 91 ? -0.591 2.364 0.694 1.00 96.12 91 GLY A CA 1
ATOM 698 C C . GLY A 1 91 ? 0.703 2.174 -0.075 1.00 96.12 91 GLY A C 1
ATOM 699 O O . GLY A 1 91 ? 0.719 2.117 -1.308 1.00 96.12 91 GLY A O 1
ATOM 700 N N . SER A 1 92 ? 1.775 2.053 0.698 1.00 95.62 92 SER A N 1
ATOM 701 C CA . SER A 1 92 ? 3.121 1.742 0.234 1.00 95.62 92 SER A CA 1
ATOM 702 C C . SER A 1 92 ? 3.709 0.547 0.980 1.00 95.62 92 SER A C 1
ATOM 704 O O . SER A 1 92 ? 3.461 0.361 2.174 1.00 95.62 92 SER A O 1
ATOM 706 N N . ASP A 1 93 ? 4.518 -0.238 0.275 1.00 95.56 93 ASP A N 1
ATOM 707 C CA . ASP A 1 93 ? 5.257 -1.374 0.822 1.00 95.56 93 ASP A CA 1
ATOM 708 C C . ASP A 1 93 ? 6.632 -1.517 0.139 1.00 95.56 93 ASP A C 1
ATOM 710 O O . ASP A 1 93 ? 6.896 -0.902 -0.890 1.00 95.56 93 ASP A O 1
ATOM 714 N N . ALA A 1 94 ? 7.530 -2.312 0.712 1.00 92.62 94 ALA A N 1
ATOM 715 C CA . ALA A 1 94 ? 8.821 -2.698 0.139 1.00 92.62 94 ALA A CA 1
ATOM 716 C C . ALA A 1 94 ? 8.835 -4.168 -0.309 1.00 92.62 94 ALA A C 1
ATOM 718 O O . ALA A 1 94 ? 9.887 -4.704 -0.655 1.00 92.62 94 ALA A O 1
ATOM 719 N N . ASN A 1 95 ? 7.676 -4.830 -0.302 1.00 94.19 95 ASN A N 1
ATOM 720 C CA . ASN A 1 95 ? 7.530 -6.177 -0.825 1.00 94.19 95 ASN A CA 1
ATOM 721 C C . ASN A 1 95 ? 7.600 -6.145 -2.362 1.00 94.19 95 ASN A C 1
ATOM 723 O O . ASN A 1 95 ? 6.589 -5.968 -3.037 1.00 94.19 95 ASN A O 1
ATOM 727 N N . ILE A 1 96 ? 8.822 -6.232 -2.890 1.00 96.38 96 ILE A N 1
ATOM 728 C CA . ILE A 1 96 ? 9.150 -6.326 -4.315 1.00 96.38 96 ILE A CA 1
ATOM 729 C C . ILE A 1 96 ? 10.326 -7.291 -4.513 1.00 96.38 96 ILE A C 1
ATOM 731 O O . ILE A 1 96 ? 11.159 -7.473 -3.621 1.00 96.38 96 ILE A O 1
ATOM 735 N N . ASP A 1 97 ? 10.458 -7.849 -5.712 1.00 97.44 97 ASP A N 1
ATOM 736 C CA . ASP A 1 97 ? 11.628 -8.633 -6.102 1.00 97.44 97 ASP A CA 1
ATOM 737 C C . ASP A 1 97 ? 12.748 -7.683 -6.567 1.00 97.44 97 ASP A C 1
ATOM 739 O O . ASP A 1 97 ? 12.836 -7.308 -7.741 1.00 97.44 97 ASP A O 1
ATOM 743 N N . ALA A 1 98 ? 13.605 -7.267 -5.629 1.00 96.44 98 ALA A N 1
ATOM 744 C CA . ALA A 1 98 ? 14.705 -6.332 -5.875 1.00 96.44 98 ALA A CA 1
ATOM 745 C C . ALA A 1 98 ? 16.054 -7.037 -6.118 1.00 96.44 98 ALA A C 1
ATOM 747 O O . ALA A 1 98 ? 16.604 -7.683 -5.222 1.00 96.44 98 ALA A O 1
ATOM 748 N N . ASP A 1 99 ? 16.642 -6.842 -7.301 1.00 97.56 99 ASP A N 1
ATOM 749 C CA . ASP A 1 99 ? 18.007 -7.262 -7.633 1.00 97.56 99 ASP A CA 1
ATOM 750 C C . ASP A 1 99 ? 18.916 -6.040 -7.834 1.00 97.56 99 ASP A C 1
ATOM 752 O O . ASP A 1 99 ? 19.055 -5.499 -8.933 1.00 97.56 99 ASP A O 1
ATOM 756 N N . TRP A 1 100 ? 19.575 -5.627 -6.750 1.00 96.94 100 TRP A N 1
ATOM 757 C CA . TRP A 1 100 ? 20.524 -4.509 -6.739 1.00 96.94 100 TRP A CA 1
ATOM 758 C C . TRP A 1 100 ? 21.835 -4.792 -7.490 1.00 96.94 100 TRP A C 1
ATOM 760 O O . TRP A 1 100 ? 22.551 -3.853 -7.831 1.00 96.94 100 TRP A O 1
ATOM 770 N N . ASP A 1 101 ? 22.169 -6.058 -7.765 1.00 97.31 101 ASP A N 1
ATOM 771 C CA . ASP A 1 101 ? 23.376 -6.404 -8.524 1.00 97.31 101 ASP A CA 1
ATOM 772 C C . ASP A 1 101 ? 23.160 -6.170 -10.027 1.00 97.31 101 ASP A C 1
ATOM 774 O O . ASP A 1 101 ? 24.080 -5.754 -10.739 1.00 97.31 101 ASP A O 1
ATOM 778 N N . THR A 1 102 ? 21.954 -6.455 -10.528 1.00 97.25 102 THR A N 1
ATOM 779 C CA . THR A 1 102 ? 21.602 -6.260 -11.945 1.00 97.25 102 THR A CA 1
ATOM 780 C C . THR A 1 102 ? 20.835 -4.969 -12.218 1.00 97.25 102 THR A C 1
ATOM 782 O O . THR A 1 102 ? 20.800 -4.526 -13.367 1.00 97.25 102 THR A O 1
ATOM 785 N N . GLY A 1 103 ? 20.267 -4.358 -11.177 1.00 97.81 103 GLY A N 1
ATOM 786 C CA . GLY A 1 103 ? 19.412 -3.178 -11.247 1.00 97.81 103 GLY A CA 1
ATOM 787 C C . GLY A 1 103 ? 17.992 -3.460 -11.716 1.00 97.81 103 GLY A C 1
ATOM 788 O O . GLY A 1 103 ? 17.318 -2.538 -12.167 1.00 97.81 103 GLY A O 1
ATOM 789 N N . VAL A 1 104 ? 17.540 -4.713 -11.640 1.00 98.25 104 VAL A N 1
ATOM 790 C CA . VAL A 1 104 ? 16.180 -5.110 -12.018 1.00 98.25 104 VAL A CA 1
ATOM 791 C C . VAL A 1 104 ? 15.311 -5.179 -10.769 1.00 98.25 104 VAL A C 1
ATOM 793 O O . VAL A 1 104 ? 15.587 -5.951 -9.854 1.00 98.25 104 VAL A O 1
ATOM 796 N N . PHE A 1 105 ? 14.234 -4.404 -10.763 1.00 98.38 105 PHE A N 1
ATOM 797 C CA . PHE A 1 105 ? 13.227 -4.402 -9.706 1.00 98.38 105 PHE A CA 1
ATOM 798 C C . PHE A 1 105 ? 11.907 -4.836 -10.322 1.00 98.38 105 PHE A C 1
ATOM 800 O O . PHE A 1 105 ? 11.471 -4.247 -11.311 1.00 98.38 105 PHE A O 1
ATOM 807 N N . ARG A 1 106 ? 11.300 -5.888 -9.782 1.00 98.19 106 ARG A N 1
ATOM 808 C CA . ARG A 1 106 ? 10.071 -6.482 -10.310 1.00 98.19 106 ARG A CA 1
ATOM 809 C C . ARG A 1 106 ? 9.000 -6.497 -9.232 1.00 98.19 106 ARG A C 1
ATOM 811 O O . ARG A 1 106 ? 9.311 -6.672 -8.056 1.00 98.19 106 ARG A O 1
ATOM 818 N N . ASP A 1 107 ? 7.752 -6.316 -9.635 1.00 97.62 107 ASP A N 1
ATOM 819 C CA . ASP A 1 107 ? 6.639 -6.567 -8.735 1.00 97.62 107 ASP A CA 1
ATOM 820 C C . ASP A 1 107 ? 6.596 -8.051 -8.333 1.00 97.62 107 ASP A C 1
ATOM 822 O O . ASP A 1 107 ? 7.072 -8.937 -9.046 1.00 97.62 107 ASP A O 1
ATOM 826 N N . ASN A 1 108 ? 5.990 -8.319 -7.188 1.00 94.88 108 ASN A N 1
ATOM 827 C CA . ASN A 1 108 ? 5.590 -9.658 -6.773 1.00 94.88 108 ASN A CA 1
ATOM 828 C C . ASN A 1 108 ? 4.099 -9.679 -6.400 1.00 94.88 108 ASN A C 1
ATOM 830 O O . ASN A 1 108 ? 3.678 -10.432 -5.522 1.00 94.88 108 ASN A O 1
ATOM 834 N N . PHE A 1 109 ? 3.306 -8.820 -7.048 1.00 96.44 109 PHE A N 1
ATOM 835 C CA . PHE A 1 109 ? 1.918 -8.590 -6.691 1.00 96.44 109 PHE A CA 1
ATOM 836 C C . PHE A 1 109 ? 1.077 -9.835 -6.980 1.00 96.44 109 PHE A C 1
ATOM 838 O O . PHE A 1 109 ? 0.850 -10.221 -8.128 1.00 96.44 109 PHE A O 1
ATOM 845 N N . ASP A 1 110 ? 0.579 -10.455 -5.916 1.00 95.44 110 ASP A N 1
ATOM 846 C CA . ASP A 1 110 ? -0.168 -11.711 -5.971 1.00 95.44 110 ASP A CA 1
ATOM 847 C C . ASP A 1 110 ? -1.680 -11.531 -5.765 1.00 95.44 110 ASP A C 1
ATOM 849 O O . ASP A 1 110 ? -2.423 -12.510 -5.702 1.00 95.44 110 ASP A O 1
ATOM 853 N N . GLY A 1 111 ? -2.147 -10.278 -5.719 1.00 95.56 111 GLY A N 1
ATOM 854 C CA . GLY A 1 111 ? -3.552 -9.933 -5.512 1.00 95.56 111 GLY A CA 1
ATOM 855 C C . GLY A 1 111 ? -3.961 -9.827 -4.045 1.00 95.56 111 GLY A C 1
ATOM 856 O O . GLY A 1 111 ? -5.149 -9.628 -3.768 1.00 95.56 111 GLY A O 1
ATOM 857 N N . THR A 1 112 ? -3.011 -9.916 -3.115 1.00 96.50 112 THR A N 1
ATOM 858 C CA . THR A 1 112 ? -3.240 -9.677 -1.689 1.00 96.50 112 THR A CA 1
ATOM 859 C C . THR A 1 112 ? -2.741 -8.301 -1.243 1.00 96.50 112 THR A C 1
ATOM 861 O O . THR A 1 112 ? -1.971 -7.637 -1.941 1.00 96.50 112 THR A O 1
ATOM 864 N N . TRP A 1 113 ? -3.262 -7.818 -0.113 1.00 96.88 113 TRP A N 1
ATOM 865 C CA . TRP A 1 113 ? -2.810 -6.584 0.536 1.00 96.88 113 TRP A CA 1
ATOM 866 C C . TRP A 1 113 ? -3.142 -6.601 2.035 1.00 96.88 113 TRP A C 1
ATOM 868 O O . TRP A 1 113 ? -4.141 -7.232 2.409 1.00 96.88 113 TRP A O 1
ATOM 878 N N . PRO A 1 114 ? -2.407 -5.859 2.886 1.00 96.75 114 PRO A N 1
ATOM 879 C CA . PRO A 1 114 ? -2.664 -5.831 4.321 1.00 96.75 114 PRO A CA 1
ATOM 880 C C . PRO A 1 114 ? -4.072 -5.340 4.681 1.00 96.75 114 PRO A C 1
ATOM 882 O O . PRO A 1 114 ? -4.517 -4.261 4.272 1.00 96.75 114 PRO A O 1
ATOM 885 N N . MET A 1 115 ? -4.771 -6.113 5.513 1.00 97.06 115 MET A N 1
ATOM 886 C CA . MET A 1 115 ? -6.089 -5.786 6.067 1.00 97.06 115 MET A CA 1
ATOM 887 C C . MET A 1 115 ? -6.106 -5.965 7.585 1.00 97.06 115 MET A C 1
ATOM 889 O O . MET A 1 115 ? -5.447 -6.851 8.112 1.00 97.06 115 MET A O 1
ATOM 893 N N . LEU A 1 116 ? -6.883 -5.143 8.301 1.00 97.50 116 LEU A N 1
ATOM 894 C CA . LEU A 1 116 ? -7.086 -5.272 9.751 1.00 97.50 116 LEU A CA 1
ATOM 895 C C . LEU A 1 116 ? -8.371 -6.064 10.020 1.00 97.50 116 LEU A C 1
ATOM 897 O O . LEU A 1 116 ? -9.459 -5.561 9.750 1.00 97.50 116 LEU A O 1
ATOM 901 N N . ASP A 1 117 ? -8.271 -7.278 10.560 1.00 95.50 117 ASP A N 1
ATOM 902 C CA . ASP A 1 117 ? -9.408 -8.195 10.771 1.00 95.50 117 ASP A CA 1
ATOM 903 C C . ASP A 1 117 ? -10.274 -8.402 9.496 1.00 95.50 117 ASP A C 1
ATOM 905 O O . ASP A 1 117 ? -11.511 -8.456 9.558 1.00 95.50 117 ASP A O 1
ATOM 909 N N . GLY A 1 118 ? -9.659 -8.464 8.309 1.00 94.12 118 GLY A N 1
ATOM 910 C CA . GLY A 1 118 ? -10.364 -8.539 7.021 1.00 94.12 118 GLY A CA 1
ATOM 911 C C . GLY A 1 118 ? -11.090 -7.267 6.603 1.00 94.12 118 GLY A C 1
ATOM 912 O O . GLY A 1 118 ? -12.015 -7.314 5.778 1.00 94.12 118 GLY A O 1
ATOM 913 N N . HIS A 1 119 ? -10.722 -6.131 7.198 1.00 95.38 119 HIS A N 1
ATOM 914 C CA . HIS A 1 119 ? -11.180 -4.805 6.808 1.00 95.38 119 HIS A CA 1
ATOM 915 C C . HIS A 1 119 ? -10.076 -4.034 6.060 1.00 95.38 119 HIS A C 1
ATOM 917 O O . HIS A 1 119 ? -8.951 -3.950 6.558 1.00 95.38 119 HIS A O 1
ATOM 923 N N . PRO A 1 120 ? -10.392 -3.419 4.901 1.00 94.50 120 PRO A N 1
ATOM 924 C CA . PRO A 1 120 ? -9.438 -2.628 4.127 1.00 94.50 120 PRO A CA 1
ATOM 925 C C . PRO A 1 120 ? -8.855 -1.475 4.942 1.00 94.50 120 PRO A C 1
ATOM 927 O O . PRO A 1 120 ? -9.607 -0.654 5.475 1.00 94.50 120 PRO A O 1
ATOM 930 N N . VAL A 1 121 ? -7.536 -1.332 4.949 1.00 96.94 121 VAL A N 1
ATOM 931 C CA . VAL A 1 121 ? -6.837 -0.198 5.566 1.00 96.94 121 VAL A CA 1
ATOM 932 C C . VAL A 1 121 ? -5.872 0.433 4.569 1.00 96.94 121 VAL A C 1
ATOM 934 O O . VAL A 1 121 ? -5.373 -0.252 3.683 1.00 96.94 121 VAL A O 1
ATOM 937 N N . TYR A 1 122 ? -5.633 1.737 4.701 1.00 97.12 122 TYR A N 1
ATOM 938 C CA . TYR A 1 122 ? -4.429 2.338 4.135 1.00 97.12 122 TYR A CA 1
ATOM 939 C C . TYR A 1 122 ? -3.237 1.915 4.991 1.00 97.12 122 TYR A C 1
ATOM 941 O O . TYR A 1 122 ? -3.332 1.964 6.220 1.00 97.12 122 TYR A O 1
ATOM 949 N N . ILE A 1 123 ? -2.122 1.552 4.367 1.00 96.75 123 ILE A N 1
ATOM 950 C CA . ILE A 1 123 ? -0.896 1.187 5.076 1.00 96.75 123 ILE A CA 1
ATOM 951 C C . ILE A 1 123 ? 0.308 1.916 4.484 1.00 96.75 123 ILE A C 1
ATOM 953 O O . ILE A 1 123 ? 0.523 1.900 3.283 1.00 96.75 123 ILE A O 1
ATOM 957 N N . GLU A 1 124 ? 1.103 2.584 5.310 1.00 95.38 124 GLU A N 1
ATOM 958 C CA . GLU A 1 124 ? 2.280 3.320 4.839 1.00 95.38 124 GLU A CA 1
ATOM 959 C C . GLU A 1 124 ? 3.538 2.792 5.489 1.00 95.38 124 GLU A C 1
ATOM 961 O O . GLU A 1 124 ? 3.647 2.787 6.717 1.00 95.38 124 GLU A O 1
ATOM 966 N N . LEU A 1 125 ? 4.503 2.395 4.665 1.00 94.94 125 LEU A N 1
ATOM 967 C CA . LEU A 1 125 ? 5.824 1.999 5.118 1.00 94.94 125 LEU A CA 1
ATOM 968 C C . LEU A 1 125 ? 6.615 3.219 5.607 1.00 94.94 125 LEU A C 1
ATOM 970 O O . LEU A 1 125 ? 7.077 4.061 4.832 1.00 94.94 125 LEU A O 1
ATOM 974 N N . THR A 1 126 ? 6.800 3.294 6.921 1.00 93.00 126 THR A N 1
ATOM 975 C CA . THR A 1 126 ? 7.470 4.412 7.603 1.00 93.00 126 THR A CA 1
ATOM 976 C C . THR A 1 126 ? 8.926 4.138 7.956 1.00 93.00 126 THR A C 1
A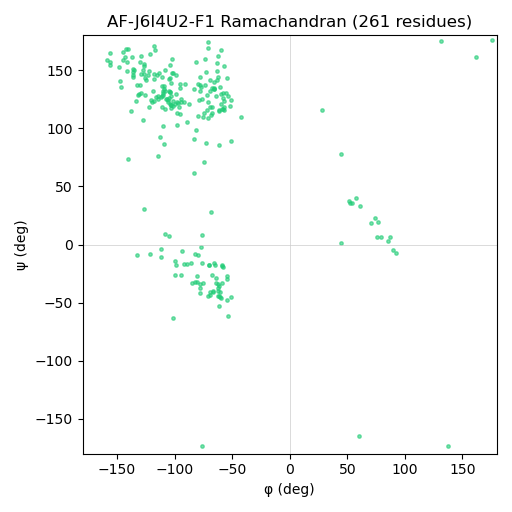TOM 978 O O . THR A 1 126 ? 9.714 5.079 8.037 1.00 93.00 126 THR A O 1
ATOM 981 N N . GLU A 1 127 ? 9.305 2.872 8.128 1.00 93.62 127 GLU A N 1
ATOM 982 C CA . GLU A 1 127 ? 10.687 2.459 8.381 1.00 93.62 127 GLU A CA 1
ATOM 983 C C . GLU A 1 127 ? 10.953 1.099 7.736 1.00 93.62 127 GLU A C 1
ATOM 985 O O . GLU A 1 127 ? 10.146 0.180 7.869 1.00 93.62 127 GLU A O 1
ATOM 990 N N . GLU A 1 128 ? 12.104 0.983 7.080 1.00 93.62 128 GLU A N 1
ATOM 991 C CA . GLU A 1 128 ? 12.656 -0.272 6.573 1.00 93.62 128 GLU A CA 1
ATOM 992 C C . GLU A 1 128 ? 13.894 -0.605 7.399 1.00 93.62 128 GLU A C 1
ATOM 994 O O . GLU A 1 128 ? 14.857 0.167 7.434 1.00 93.62 128 GLU A O 1
ATOM 999 N N . GLY A 1 129 ? 13.853 -1.732 8.097 1.00 91.19 129 GLY A N 1
ATOM 1000 C CA . GLY A 1 129 ? 14.972 -2.274 8.853 1.00 91.19 129 GLY A CA 1
ATOM 1001 C C . GLY A 1 129 ? 15.409 -3.628 8.303 1.00 91.19 129 GLY A C 1
ATOM 1002 O O . GLY A 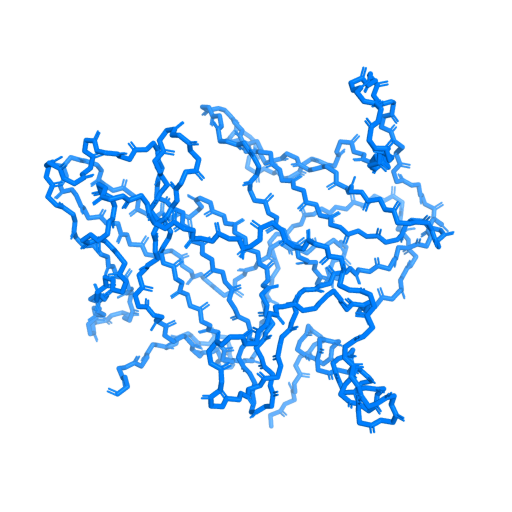1 129 ? 14.697 -4.269 7.537 1.00 91.19 129 GLY A O 1
ATOM 1003 N N . ASP A 1 130 ? 16.576 -4.095 8.746 1.00 91.06 130 ASP A N 1
ATOM 1004 C CA . ASP A 1 130 ? 17.129 -5.381 8.295 1.00 91.06 130 ASP A CA 1
ATOM 1005 C C . ASP A 1 130 ? 16.250 -6.582 8.705 1.00 91.06 130 ASP A C 1
ATOM 1007 O O . ASP A 1 130 ? 16.175 -7.577 7.988 1.00 91.06 130 ASP A O 1
ATOM 1011 N N . ASP A 1 131 ? 15.591 -6.491 9.867 1.00 95.38 131 ASP A N 1
ATOM 1012 C CA . ASP A 1 131 ? 14.815 -7.586 10.471 1.00 95.38 131 ASP A CA 1
ATOM 1013 C C . ASP A 1 131 ? 13.297 -7.320 10.498 1.00 95.38 131 ASP A C 1
ATOM 1015 O O . ASP A 1 131 ? 12.517 -8.220 10.832 1.00 95.38 131 ASP A O 1
ATOM 1019 N N . TYR A 1 132 ? 12.864 -6.094 10.191 1.00 96.06 132 TYR A N 1
ATOM 1020 C CA . TYR A 1 132 ? 11.455 -5.709 10.217 1.00 96.06 132 TYR A CA 1
ATOM 1021 C C . TYR A 1 132 ? 11.161 -4.473 9.362 1.00 96.06 132 TYR A C 1
ATOM 1023 O O . TYR A 1 132 ? 12.029 -3.628 9.160 1.00 96.06 132 TYR A O 1
ATOM 1031 N N . ASN A 1 133 ? 9.895 -4.319 8.982 1.00 97.00 133 ASN A N 1
ATOM 1032 C CA . ASN A 1 133 ? 9.321 -3.070 8.485 1.00 97.00 133 ASN A CA 1
ATOM 1033 C C . ASN A 1 133 ? 8.373 -2.466 9.521 1.00 97.00 133 ASN A C 1
ATOM 1035 O O . ASN A 1 133 ? 7.735 -3.199 10.281 1.00 97.00 133 ASN A O 1
ATOM 1039 N N . LEU A 1 134 ? 8.250 -1.139 9.545 1.00 97.44 134 LEU A N 1
ATOM 1040 C CA . LEU A 1 134 ? 7.302 -0.413 10.387 1.00 97.44 134 LEU A CA 1
ATOM 1041 C C . LEU A 1 134 ? 6.292 0.339 9.530 1.00 97.44 134 LEU A C 1
ATOM 1043 O O . LEU A 1 134 ? 6.664 1.173 8.703 1.00 97.44 134 LEU A O 1
ATOM 1047 N N . TYR A 1 135 ? 5.015 0.118 9.805 1.00 97.94 135 TYR A N 1
ATOM 1048 C CA . TYR A 1 135 ? 3.907 0.706 9.079 1.00 97.94 135 TYR A CA 1
ATOM 1049 C C . TYR A 1 135 ? 3.040 1.595 9.967 1.00 97.94 135 TYR A C 1
ATOM 1051 O O . TYR A 1 135 ? 2.825 1.315 11.153 1.00 97.94 135 TYR A O 1
ATOM 1059 N N . SER A 1 136 ? 2.503 2.646 9.353 1.00 97.12 136 SER A N 1
ATOM 1060 C CA . SER A 1 136 ? 1.491 3.533 9.923 1.00 97.12 136 SER A CA 1
ATOM 1061 C C . SER A 1 136 ? 0.153 3.347 9.217 1.00 97.12 136 SER A C 1
ATOM 1063 O O . SER A 1 136 ? 0.079 3.354 7.991 1.00 97.12 136 SER A O 1
ATOM 1065 N N . ILE A 1 137 ? -0.914 3.197 10.002 1.00 97.81 137 ILE A N 1
ATOM 1066 C CA . ILE A 1 137 ? -2.283 2.984 9.522 1.00 97.81 137 ILE A CA 1
ATOM 1067 C C . ILE A 1 137 ? -3.203 4.021 10.194 1.00 97.81 137 ILE A C 1
ATOM 1069 O O . ILE A 1 137 ? -3.478 3.911 11.392 1.00 97.81 137 ILE A O 1
ATOM 1073 N N . PRO A 1 138 ? -3.695 5.045 9.479 1.00 96.81 138 PRO A N 1
ATOM 1074 C CA . PRO A 1 138 ? -4.596 6.038 10.042 1.00 96.81 138 PRO A CA 1
ATOM 1075 C C . PRO A 1 138 ? -5.986 5.435 10.274 1.00 96.81 138 PRO A C 1
ATOM 1077 O O . PRO A 1 138 ? -6.605 4.843 9.386 1.00 96.81 138 PRO A O 1
ATOM 1080 N N . ILE A 1 139 ? -6.500 5.606 11.490 1.00 97.12 139 ILE A N 1
ATOM 1081 C CA . ILE A 1 139 ? -7.821 5.124 11.905 1.00 97.12 139 ILE A CA 1
ATOM 1082 C C . ILE A 1 139 ? -8.500 6.129 12.840 1.00 97.12 139 ILE A C 1
ATOM 1084 O O . ILE A 1 139 ? -7.861 7.015 13.408 1.00 97.12 139 ILE A O 1
ATOM 1088 N N . LYS A 1 140 ? -9.797 5.935 13.093 1.00 97.56 140 LYS A N 1
ATOM 1089 C CA . LYS A 1 140 ? -10.439 6.421 14.322 1.00 97.56 140 LYS A CA 1
ATOM 1090 C C . LYS A 1 140 ? -10.602 5.276 15.297 1.00 97.56 140 LYS A C 1
ATOM 1092 O O . LYS A 1 140 ? -11.333 4.334 15.007 1.00 97.56 140 LYS A O 1
ATOM 1097 N N . LEU A 1 141 ? -9.992 5.388 16.470 1.00 97.44 141 LEU A N 1
ATOM 1098 C CA . LEU A 1 141 ? -10.201 4.464 17.578 1.00 97.44 141 LEU A CA 1
ATOM 1099 C C . LEU A 1 141 ? -11.213 5.071 18.551 1.00 97.44 141 LEU A C 1
ATOM 1101 O O . LEU A 1 141 ? -10.955 6.086 19.198 1.00 97.44 141 LEU A O 1
ATOM 1105 N N . ASN A 1 142 ? -12.385 4.448 18.653 1.00 97.19 142 ASN A N 1
ATOM 1106 C CA . ASN A 1 142 ? -13.523 4.913 19.449 1.00 97.19 142 ASN A CA 1
ATOM 1107 C C . ASN A 1 142 ? -13.947 6.361 19.127 1.00 97.19 142 ASN A C 1
ATOM 1109 O O . ASN A 1 142 ? -14.375 7.102 20.010 1.00 97.19 142 ASN A O 1
ATOM 1113 N N . GLY A 1 143 ? -13.847 6.744 17.850 1.00 95.75 143 GLY A N 1
ATOM 1114 C CA . GLY A 1 143 ? -14.229 8.066 17.343 1.00 95.75 143 GLY A CA 1
ATOM 1115 C C . GLY A 1 143 ? -13.119 9.120 17.359 1.00 95.75 143 GLY A C 1
ATOM 1116 O O . GLY A 1 143 ? -13.332 10.201 16.820 1.00 95.75 143 GLY A O 1
ATOM 1117 N N . GLU A 1 144 ? -11.947 8.807 17.913 1.00 94.50 144 GLU A N 1
ATOM 1118 C CA . GLU A 1 144 ? -10.794 9.713 17.970 1.00 94.50 144 GLU A CA 1
ATOM 1119 C C . GLU A 1 144 ? -9.747 9.313 16.925 1.00 94.50 144 GLU A C 1
ATOM 1121 O O . GLU A 1 144 ? -9.375 8.142 16.860 1.00 94.50 144 GLU A O 1
ATOM 1126 N N . GLU A 1 145 ? -9.254 10.269 16.136 1.00 94.00 145 GLU A N 1
ATOM 1127 C CA . GLU A 1 145 ? -8.205 10.026 15.134 1.00 94.00 145 GLU A CA 1
ATOM 1128 C C . GLU A 1 145 ? -6.882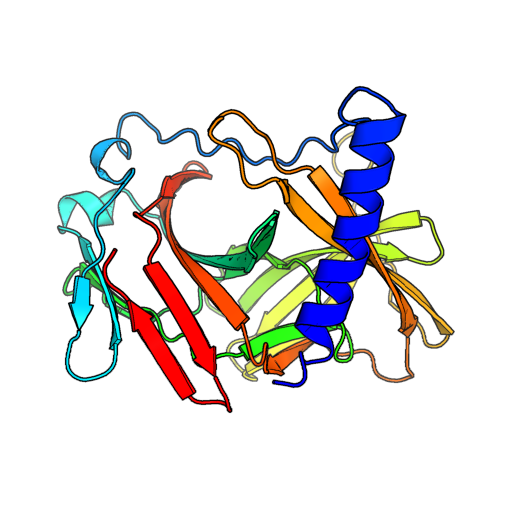 9.635 15.798 1.00 94.00 145 GLU A C 1
ATOM 1130 O O . GLU A 1 145 ? -6.449 10.222 16.796 1.00 94.00 145 GLU A O 1
ATOM 1135 N N . CYS A 1 146 ? -6.251 8.603 15.251 1.00 94.06 146 CYS A N 1
ATOM 1136 C CA . CYS A 1 146 ? -4.959 8.099 15.685 1.00 94.06 146 CYS A CA 1
ATOM 1137 C C . CYS A 1 146 ? -4.263 7.346 14.548 1.00 94.06 146 CYS A C 1
ATOM 1139 O O . CYS A 1 146 ? -4.892 6.932 13.574 1.00 94.06 146 CYS A O 1
ATOM 1141 N N . ILE A 1 147 ? -2.968 7.115 14.716 1.00 95.75 147 ILE A N 1
ATOM 1142 C CA . ILE A 1 147 ? -2.160 6.272 13.845 1.00 95.75 147 ILE A CA 1
ATOM 1143 C C . ILE A 1 147 ? -1.930 4.945 14.556 1.00 95.75 147 ILE A C 1
ATOM 1145 O O . ILE A 1 147 ? -1.350 4.908 15.641 1.00 95.75 147 ILE A O 1
ATOM 1149 N N . LEU A 1 148 ? -2.415 3.857 13.969 1.00 97.50 148 LEU A N 1
ATOM 1150 C CA . LEU A 1 148 ? -2.099 2.498 14.378 1.00 97.50 148 LEU A CA 1
ATOM 1151 C C . LEU A 1 148 ? -0.719 2.126 13.836 1.00 97.50 148 LEU A C 1
ATOM 1153 O O . LEU A 1 148 ? -0.482 2.202 12.635 1.00 97.50 148 LEU A O 1
ATOM 1157 N N . GLN A 1 149 ? 0.176 1.716 14.729 1.00 97.56 149 GLN A N 1
ATOM 1158 C CA . GLN A 1 149 ? 1.516 1.272 14.382 1.00 97.56 149 GLN A CA 1
ATOM 1159 C C . GLN A 1 149 ? 1.568 -0.256 14.325 1.00 97.56 149 GLN A C 1
ATOM 1161 O O . GLN A 1 149 ? 1.145 -0.947 15.262 1.00 97.56 149 GLN A O 1
ATOM 1166 N N . VAL A 1 150 ? 2.104 -0.774 13.225 1.00 98.19 150 VAL A N 1
ATOM 1167 C CA . VAL A 1 150 ? 2.225 -2.208 12.944 1.00 98.19 150 VAL A CA 1
ATOM 1168 C C . VAL A 1 150 ? 3.638 -2.484 12.459 1.00 98.19 150 VAL A C 1
ATOM 1170 O O . VAL A 1 150 ? 4.160 -1.723 11.656 1.00 98.19 150 VAL A O 1
ATOM 1173 N N . SER A 1 151 ? 4.269 -3.556 12.922 1.00 97.94 151 SER A N 1
ATOM 1174 C CA . SER A 1 151 ? 5.554 -4.005 12.377 1.00 97.94 151 SER A CA 1
ATOM 1175 C C . SER A 1 151 ? 5.393 -5.316 11.624 1.00 97.94 151 SER A C 1
ATOM 1177 O O . SER A 1 151 ? 4.770 -6.219 12.171 1.00 97.94 151 SER A O 1
ATOM 1179 N N . TYR A 1 152 ? 5.999 -5.470 10.453 1.00 98.06 152 TYR A N 1
ATOM 1180 C CA . TYR A 1 152 ? 6.170 -6.780 9.821 1.00 98.06 152 TYR A CA 1
ATOM 1181 C C . TYR A 1 152 ? 7.542 -7.335 10.184 1.00 98.06 152 TYR A C 1
ATOM 1183 O O . TYR A 1 152 ? 8.537 -6.644 9.988 1.00 98.06 152 TYR A O 1
ATOM 1191 N N . ASN A 1 153 ? 7.615 -8.542 10.742 1.00 97.44 153 ASN A N 1
ATOM 1192 C CA . ASN A 1 153 ? 8.874 -9.148 11.173 1.00 97.44 153 ASN A CA 1
ATOM 1193 C C . ASN A 1 153 ? 9.318 -10.233 10.186 1.00 97.44 153 ASN A C 1
ATOM 1195 O O . ASN A 1 153 ? 8.629 -11.234 10.005 1.00 97.44 153 ASN A O 1
ATOM 1199 N N . TYR A 1 154 ? 10.507 -10.081 9.600 1.00 95.12 154 TYR A N 1
ATOM 1200 C CA . TYR A 1 154 ? 11.018 -11.018 8.594 1.00 95.12 154 TYR A CA 1
ATOM 1201 C C . TYR A 1 154 ? 11.392 -12.396 9.158 1.00 95.12 154 TYR A C 1
ATOM 1203 O O . TYR A 1 154 ? 11.518 -13.356 8.404 1.00 95.12 154 TYR A O 1
ATOM 1211 N N . ASN A 1 155 ? 11.583 -12.530 10.475 1.00 95.44 155 ASN A N 1
ATOM 1212 C CA . ASN A 1 155 ? 11.947 -13.811 11.088 1.00 95.44 155 ASN A CA 1
ATOM 1213 C C . ASN A 1 155 ? 10.758 -14.762 11.237 1.00 95.44 155 ASN A C 1
ATOM 1215 O O . ASN A 1 155 ? 10.951 -15.979 11.205 1.00 95.44 155 ASN A O 1
ATOM 1219 N N . ASP A 1 156 ? 9.567 -14.221 11.497 1.00 96.50 156 ASP A N 1
ATOM 1220 C CA . ASP A 1 156 ? 8.342 -15.009 11.644 1.00 96.50 156 ASP A CA 1
ATOM 1221 C C . ASP A 1 156 ? 7.334 -14.795 10.512 1.00 96.50 156 ASP A C 1
ATOM 1223 O O . ASP A 1 156 ? 6.350 -15.527 10.478 1.00 96.50 156 ASP A O 1
ATOM 1227 N N . GLU A 1 157 ? 7.623 -13.884 9.574 1.00 95.69 157 GLU A N 1
ATOM 1228 C CA . GLU A 1 157 ? 6.797 -13.568 8.401 1.00 95.69 157 GLU A CA 1
ATOM 1229 C C . GLU A 1 157 ? 5.381 -13.124 8.806 1.00 95.69 157 GLU A C 1
ATOM 1231 O O . GLU A 1 157 ? 4.384 -13.528 8.208 1.00 95.69 157 GLU A O 1
ATOM 1236 N N . THR A 1 158 ? 5.273 -12.322 9.876 1.00 96.88 158 THR A N 1
ATOM 1237 C CA . THR A 1 158 ? 3.978 -11.843 10.383 1.00 96.88 158 THR A CA 1
ATOM 1238 C C . THR A 1 158 ? 3.966 -10.365 10.756 1.00 96.88 158 THR A C 1
ATOM 1240 O O . THR A 1 158 ? 4.967 -9.788 11.196 1.00 96.88 158 THR A O 1
ATOM 1243 N N . TYR A 1 159 ? 2.783 -9.757 10.629 1.00 98.25 159 TYR A N 1
ATOM 1244 C CA . TYR A 1 159 ? 2.496 -8.436 11.172 1.00 98.25 159 TYR A CA 1
ATOM 1245 C C . TYR A 1 159 ? 2.190 -8.506 12.675 1.00 98.25 159 TYR A C 1
ATOM 1247 O O . TYR A 1 159 ? 1.421 -9.341 13.151 1.00 98.25 159 TYR A O 1
ATOM 1255 N N . HIS A 1 160 ? 2.731 -7.551 13.427 1.00 98.00 160 HIS A N 1
ATOM 1256 C CA . HIS A 1 160 ? 2.521 -7.374 14.859 1.00 98.00 160 HIS A CA 1
ATOM 1257 C C . HIS A 1 160 ? 1.953 -5.984 15.122 1.00 98.00 160 HIS A C 1
ATOM 1259 O O . HIS A 1 160 ? 2.602 -4.970 14.858 1.00 98.00 160 HIS A O 1
ATOM 1265 N N . ILE A 1 161 ? 0.744 -5.924 15.679 1.00 98.25 161 ILE A N 1
ATOM 1266 C CA . ILE A 1 161 ? 0.137 -4.663 16.111 1.00 98.25 161 ILE A CA 1
ATOM 1267 C C . ILE A 1 161 ? 0.859 -4.173 17.370 1.00 98.25 161 ILE A C 1
ATOM 1269 O O . ILE A 1 161 ? 0.774 -4.800 18.428 1.00 98.25 161 ILE A O 1
ATOM 1273 N N . LEU A 1 162 ? 1.534 -3.027 17.273 1.00 97.25 162 LEU A N 1
ATOM 1274 C CA . LEU A 1 162 ? 2.243 -2.412 18.401 1.00 97.25 162 LEU A CA 1
ATOM 1275 C C . LEU A 1 162 ? 1.295 -1.557 19.256 1.00 97.25 162 LEU A C 1
ATOM 1277 O O . LEU A 1 162 ? 1.428 -1.493 20.480 1.00 97.25 162 LEU A O 1
ATOM 1281 N N . GLY A 1 163 ? 0.303 -0.942 18.611 1.00 96.88 163 GLY A N 1
ATOM 1282 C CA . GLY A 1 163 ? -0.729 -0.109 19.224 1.00 96.88 163 GLY A CA 1
ATOM 1283 C C . GLY A 1 163 ? -0.887 1.223 18.496 1.00 96.88 163 GLY A C 1
ATOM 1284 O O . GLY A 1 163 ? -0.162 1.521 17.552 1.00 96.88 163 GLY A O 1
ATOM 1285 N N . ALA A 1 164 ? -1.864 2.021 18.910 1.00 95.75 164 ALA A N 1
ATOM 1286 C CA . ALA A 1 164 ? -2.173 3.299 18.286 1.00 95.75 164 ALA A CA 1
ATOM 1287 C C . ALA A 1 164 ? -1.617 4.481 19.080 1.00 95.75 164 ALA A C 1
ATOM 1289 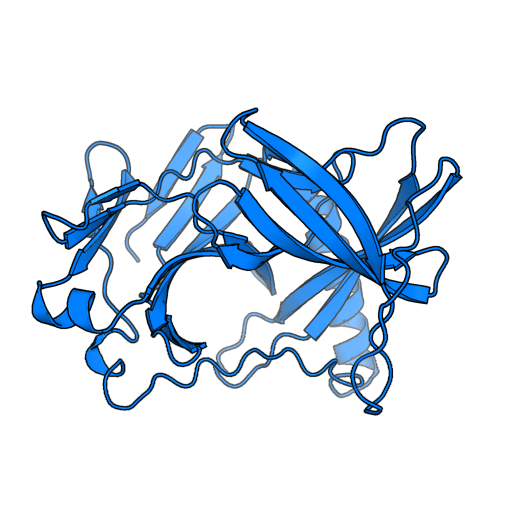O O . ALA A 1 164 ? -1.600 4.468 20.307 1.00 95.75 1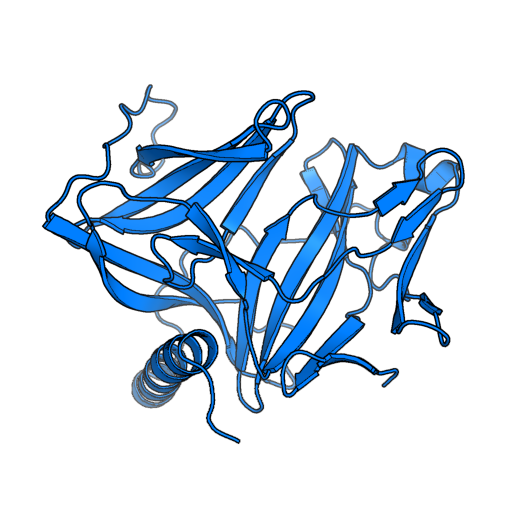64 ALA A O 1
ATOM 1290 N N . TYR A 1 165 ? -1.237 5.552 18.403 1.00 91.81 165 TYR A N 1
ATOM 1291 C CA . TYR A 1 165 ? -0.859 6.809 19.035 1.00 91.81 165 TYR A CA 1
ATOM 1292 C C . TYR A 1 165 ? -1.596 7.977 18.387 1.00 91.81 165 TYR A C 1
ATOM 1294 O O . TYR A 1 165 ? -2.072 7.890 17.260 1.00 91.81 165 TYR A O 1
ATOM 1302 N N . ARG A 1 166 ? -1.738 9.084 19.113 1.00 88.19 166 ARG A N 1
ATOM 1303 C CA . ARG A 1 166 ? -2.410 10.284 18.598 1.00 88.19 166 ARG A CA 1
ATOM 1304 C C . ARG A 1 166 ? -1.361 11.308 18.235 1.00 88.19 166 ARG A C 1
ATOM 1306 O O . ARG A 1 166 ? -0.638 11.733 19.128 1.00 88.19 166 ARG A O 1
ATOM 1313 N N . GLU A 1 167 ? -1.286 11.732 16.982 1.00 72.06 167 GLU A N 1
ATOM 1314 C CA . GLU A 1 167 ? -0.383 12.820 16.604 1.00 72.06 167 GLU A CA 1
ATOM 1315 C C . GLU A 1 167 ? -0.711 14.070 17.438 1.00 72.06 167 GLU A C 1
ATOM 1317 O O . GLU A 1 167 ? -1.840 14.556 17.450 1.00 72.06 167 GLU A O 1
ATOM 1322 N N . LEU A 1 168 ? 0.252 14.546 18.235 1.00 62.72 168 LEU A N 1
ATOM 1323 C CA . LEU A 1 168 ? 0.072 15.770 19.017 1.00 62.72 168 LEU A CA 1
ATOM 1324 C C . LEU A 1 168 ? 0.222 16.977 18.089 1.00 62.72 168 LEU A C 1
ATOM 1326 O O . LEU A 1 168 ? 1.185 17.055 17.327 1.00 62.72 168 LEU A O 1
ATOM 1330 N N . GLU A 1 169 ? -0.667 17.961 18.221 1.00 49.25 169 GLU A N 1
ATOM 1331 C CA . GLU A 1 169 ? -0.501 19.265 17.577 1.00 49.25 169 GLU A CA 1
ATOM 1332 C C . GLU A 1 169 ? 0.833 19.919 18.015 1.00 49.25 169 GLU A C 1
ATOM 1334 O O . GLU A 1 169 ? 1.046 20.196 19.200 1.00 49.25 169 GLU A O 1
ATOM 1339 N N . GLU A 1 170 ? 1.737 20.119 17.042 1.00 46.41 170 GLU A N 1
ATOM 1340 C CA . GLU A 1 170 ? 2.946 20.980 16.979 1.00 46.41 170 GLU A CA 1
ATOM 1341 C C . GLU A 1 170 ? 3.942 21.032 18.162 1.00 46.41 170 GLU A C 1
ATOM 1343 O O . GLU A 1 170 ? 4.967 21.713 18.083 1.00 46.41 170 GLU A O 1
ATOM 1348 N N . SER A 1 171 ? 3.740 20.290 19.245 1.00 40.56 171 SER A N 1
ATOM 1349 C CA . SER A 1 171 ? 4.596 20.338 20.434 1.00 40.56 171 SER A CA 1
ATOM 1350 C C . SER A 1 171 ? 5.341 19.025 20.649 1.00 40.56 171 SER A C 1
ATOM 1352 O O . SER A 1 171 ? 5.007 18.215 21.501 1.00 40.56 171 SER A O 1
ATOM 1354 N N . GLY A 1 172 ? 6.378 18.866 19.825 1.00 43.19 172 GLY A N 1
ATOM 1355 C CA . GLY A 1 172 ? 7.605 18.092 20.032 1.00 43.19 172 GLY A CA 1
ATOM 1356 C C . GLY A 1 172 ? 7.580 16.870 20.958 1.00 43.19 172 GLY A C 1
ATOM 1357 O O . GLY A 1 172 ? 7.535 17.011 22.175 1.00 43.19 172 GLY A O 1
ATOM 1358 N N . MET A 1 173 ? 7.827 15.704 20.348 1.00 46.88 173 MET A N 1
ATOM 1359 C CA . MET A 1 173 ? 8.513 14.539 20.931 1.00 46.88 173 MET A CA 1
ATOM 1360 C C . MET A 1 173 ? 8.055 14.181 22.354 1.00 46.88 173 MET A C 1
ATOM 1362 O O . MET A 1 173 ? 8.761 14.450 23.328 1.00 46.88 173 MET A O 1
ATOM 1366 N N . SER A 1 174 ? 6.900 13.528 22.483 1.00 46.66 174 SER A N 1
ATOM 1367 C CA . SER A 1 174 ? 6.623 12.730 23.679 1.00 46.66 174 SER A CA 1
ATOM 1368 C C . SER A 1 174 ? 6.795 11.256 23.343 1.00 46.66 174 SER A C 1
ATOM 1370 O O . SER A 1 174 ? 6.312 10.839 22.295 1.00 46.66 174 SER A O 1
ATOM 1372 N N . ASP A 1 175 ? 7.402 10.484 24.247 1.00 52.44 175 ASP A N 1
ATOM 1373 C CA . ASP A 1 175 ? 7.197 9.034 24.350 1.00 52.44 175 ASP A CA 1
ATOM 1374 C C . ASP A 1 175 ? 5.682 8.774 24.397 1.00 52.44 175 ASP A C 1
ATOM 1376 O O . ASP A 1 175 ? 5.064 8.833 25.465 1.00 52.44 175 ASP A O 1
ATOM 1380 N N . GLN A 1 176 ? 5.042 8.608 23.240 1.00 64.94 176 GLN A N 1
ATOM 1381 C CA . GLN A 1 176 ? 3.613 8.350 23.191 1.00 64.94 176 GLN A CA 1
ATOM 1382 C C . GLN A 1 176 ? 3.404 6.906 23.599 1.00 64.94 176 GLN A C 1
ATOM 1384 O O . GLN A 1 176 ? 3.782 5.978 22.892 1.00 64.94 176 GLN A O 1
ATOM 1389 N N . GLU A 1 177 ? 2.835 6.726 24.786 1.00 81.75 177 GLU A N 1
ATOM 1390 C CA . GLU A 1 177 ? 2.367 5.425 25.229 1.00 81.75 177 GLU A CA 1
ATOM 1391 C C . GLU A 1 177 ? 1.361 4.905 24.196 1.00 81.75 177 GLU A C 1
ATOM 1393 O O . GLU A 1 177 ? 0.311 5.517 23.979 1.00 81.75 177 GLU A O 1
ATOM 1398 N N . LEU A 1 178 ? 1.716 3.802 23.531 1.00 92.19 178 LEU A N 1
ATOM 1399 C CA . LEU A 1 178 ? 0.860 3.181 22.530 1.00 92.19 178 LEU A CA 1
ATOM 1400 C C . LEU A 1 178 ? -0.422 2.681 23.203 1.00 92.19 178 LEU A C 1
ATOM 1402 O O . LEU A 1 178 ? -0.401 1.950 24.195 1.00 92.19 178 LEU A O 1
ATOM 1406 N N . ILE A 1 179 ? -1.555 3.083 22.644 1.00 94.75 179 ILE A N 1
ATOM 1407 C CA . ILE A 1 179 ? -2.894 2.663 23.029 1.00 94.75 179 ILE A CA 1
ATOM 1408 C C . ILE A 1 179 ? -3.127 1.280 22.406 1.00 94.75 179 ILE A C 1
ATOM 1410 O O . ILE A 1 179 ? -3.253 1.180 21.186 1.00 94.75 179 ILE A O 1
ATOM 1414 N N . PRO A 1 180 ? -3.200 0.196 23.195 1.00 95.88 180 PRO A N 1
ATOM 1415 C CA . PRO A 1 180 ? -3.478 -1.120 22.638 1.00 95.88 180 PRO A CA 1
ATOM 1416 C C . PRO A 1 180 ? -4.919 -1.183 22.126 1.00 95.88 180 PRO A C 1
ATOM 1418 O O . PRO A 1 180 ? -5.828 -0.689 22.799 1.00 95.88 180 PRO A O 1
ATOM 1421 N N . LEU A 1 181 ? -5.127 -1.853 20.992 1.00 96.44 181 LEU A N 1
ATOM 1422 C CA . LEU A 1 181 ? -6.461 -2.226 20.519 1.00 96.44 181 LEU A CA 1
ATOM 1423 C C . LEU A 1 181 ? -7.037 -3.303 21.443 1.00 96.44 181 LEU A C 1
ATOM 1425 O O . LEU A 1 181 ? -6.356 -4.272 21.789 1.00 96.44 181 LEU A O 1
ATOM 1429 N N . ARG A 1 182 ? -8.286 -3.128 21.876 1.00 95.94 182 ARG A N 1
ATOM 1430 C CA . ARG A 1 182 ? -8.973 -4.047 22.788 1.00 95.94 182 ARG A CA 1
ATOM 1431 C C . ARG A 1 182 ? -10.249 -4.576 22.161 1.00 95.94 182 ARG A C 1
ATOM 1433 O O . ARG A 1 182 ? -10.937 -3.876 21.425 1.00 95.94 182 ARG A O 1
ATOM 1440 N N . GLU A 1 183 ? -10.600 -5.802 22.540 1.00 97.31 183 GLU A N 1
ATOM 1441 C CA . GLU A 1 183 ? -11.890 -6.389 22.191 1.00 97.31 183 GLU A CA 1
ATOM 1442 C C . GLU A 1 183 ? -13.030 -5.428 22.555 1.00 97.31 183 GLU A C 1
ATOM 1444 O O . GLU A 1 183 ? -13.164 -4.997 23.705 1.00 97.31 183 GLU A O 1
ATOM 1449 N N . GLY A 1 184 ? -13.858 -5.102 21.566 1.00 97.44 184 GLY A N 1
ATOM 1450 C CA . GLY A 1 184 ? -14.964 -4.165 21.721 1.00 97.44 184 GLY A CA 1
ATOM 1451 C C . GLY A 1 184 ? -14.668 -2.710 21.381 1.00 97.44 184 GLY A C 1
ATOM 1452 O O . GLY A 1 184 ? -15.623 -1.934 21.327 1.00 97.44 184 GLY A O 1
ATOM 1453 N N . ASP A 1 185 ? -13.415 -2.341 21.108 1.00 98.25 185 ASP A N 1
ATOM 1454 C CA . ASP A 1 185 ? -13.110 -1.033 20.535 1.00 98.25 185 ASP A CA 1
ATOM 1455 C C . ASP A 1 185 ? -13.746 -0.896 19.146 1.00 98.25 185 ASP A C 1
ATOM 1457 O O . ASP A 1 185 ? -13.786 -1.847 18.364 1.00 98.25 185 ASP A O 1
ATOM 1461 N N . MET A 1 186 ? -14.247 0.298 18.839 1.00 98.44 186 MET A N 1
ATOM 1462 C CA . MET A 1 186 ? -14.744 0.636 17.508 1.00 98.44 186 MET A CA 1
ATOM 1463 C C . MET A 1 186 ? -13.612 1.246 16.688 1.00 98.44 186 MET A C 1
ATOM 1465 O O . MET A 1 186 ? -13.060 2.271 17.086 1.00 98.44 186 MET A O 1
ATOM 1469 N N . VAL A 1 187 ? -13.299 0.657 15.540 1.00 98.50 187 VAL A N 1
ATOM 1470 C CA . VAL A 1 187 ? -12.308 1.178 14.594 1.00 98.50 187 VAL A CA 1
ATOM 1471 C C . VAL A 1 187 ? -13.018 1.670 13.344 1.00 98.50 187 VAL A C 1
ATOM 1473 O O . VAL A 1 187 ? -13.807 0.929 12.763 1.00 98.50 187 VAL A O 1
ATOM 1476 N N . THR A 1 188 ? -12.738 2.907 12.933 1.00 98.31 188 THR A N 1
ATOM 1477 C CA . THR A 1 188 ? -13.072 3.414 11.595 1.00 98.31 188 THR A CA 1
ATOM 1478 C C . THR A 1 188 ? -11.805 3.511 10.761 1.00 98.31 188 THR A C 1
ATOM 1480 O O . THR A 1 188 ? -10.861 4.182 11.170 1.00 98.31 188 THR A O 1
ATOM 1483 N N . THR A 1 189 ? -11.780 2.880 9.593 1.00 97.50 189 THR A N 1
ATOM 1484 C CA . THR A 1 189 ? -10.630 2.926 8.677 1.00 97.50 189 THR A CA 1
ATOM 1485 C C . THR A 1 189 ? -10.600 4.250 7.921 1.00 97.50 189 THR A C 1
ATOM 1487 O O . THR A 1 189 ? -11.645 4.694 7.432 1.00 97.50 189 THR A O 1
ATOM 1490 N N . ILE A 1 190 ? -9.422 4.853 7.775 1.00 96.12 190 ILE A N 1
ATOM 1491 C CA . ILE A 1 190 ? -9.223 6.063 6.971 1.00 96.12 190 ILE A CA 1
ATOM 1492 C C . ILE A 1 190 ? -8.415 5.685 5.726 1.00 96.12 190 ILE A C 1
ATOM 1494 O O . ILE A 1 190 ? -7.399 5.006 5.827 1.00 96.12 190 ILE A O 1
ATOM 1498 N N . HIS A 1 191 ? -8.895 6.104 4.558 1.00 94.44 191 HIS A N 1
ATOM 1499 C CA . HIS A 1 191 ? -8.257 5.913 3.251 1.00 94.44 191 HIS A CA 1
ATOM 1500 C C . HIS A 1 191 ? -7.996 7.263 2.594 1.00 94.44 191 HIS A C 1
ATOM 1502 O O . HIS A 1 191 ? -8.614 8.257 2.972 1.00 94.44 191 HIS A O 1
ATOM 1508 N N . PHE A 1 192 ? -7.138 7.299 1.580 1.00 91.44 192 PHE A N 1
ATOM 1509 C CA . PHE A 1 192 ? -6.862 8.512 0.813 1.00 91.44 192 PHE A CA 1
ATOM 1510 C C . PHE A 1 192 ? -7.335 8.339 -0.621 1.00 91.44 192 PHE A C 1
ATOM 1512 O O . PHE A 1 192 ? -7.014 7.351 -1.275 1.00 91.44 192 PHE A O 1
ATOM 1519 N N . ALA A 1 193 ? -8.137 9.277 -1.114 1.00 89.94 193 ALA A N 1
ATOM 1520 C CA . ALA A 1 193 ? -8.756 9.148 -2.425 1.00 89.94 193 ALA A CA 1
ATOM 1521 C C . ALA A 1 193 ? -8.952 10.496 -3.113 1.00 89.94 193 ALA A C 1
ATOM 1523 O O . ALA A 1 193 ? -9.147 11.520 -2.457 1.00 89.94 193 ALA A O 1
ATOM 1524 N N . LYS A 1 194 ? -8.971 10.479 -4.444 1.00 85.94 194 LYS A N 1
ATOM 1525 C CA . LYS A 1 194 ? -9.297 11.635 -5.285 1.00 85.94 194 LYS A CA 1
ATOM 1526 C C . LYS A 1 194 ? -10.257 11.238 -6.407 1.00 85.94 194 LYS A C 1
ATOM 1528 O O . LYS A 1 194 ? -10.245 10.082 -6.839 1.00 85.94 194 LYS A O 1
ATOM 1533 N N . PRO A 1 195 ? -11.119 12.154 -6.878 1.00 84.50 195 PRO A N 1
ATOM 1534 C CA . PRO A 1 195 ? -11.932 11.883 -8.054 1.00 84.50 195 PRO A CA 1
ATOM 1535 C C . PRO A 1 195 ? -11.033 11.676 -9.278 1.00 84.50 195 PRO A C 1
ATOM 1537 O O . PRO A 1 195 ? -9.971 12.285 -9.384 1.00 84.50 195 PRO A O 1
ATOM 1540 N N . VAL A 1 196 ? -11.480 10.849 -10.222 1.00 82.56 196 VAL A N 1
ATOM 1541 C CA . VAL A 1 196 ? -10.875 10.835 -11.560 1.00 82.56 196 VAL A CA 1
ATOM 1542 C C . VAL A 1 196 ? -11.205 12.171 -12.222 1.00 82.56 196 VAL A C 1
ATOM 1544 O O . VAL A 1 196 ? -12.379 12.513 -12.396 1.00 82.56 196 VAL A O 1
ATOM 1547 N N . SER A 1 197 ? -10.180 12.948 -12.553 1.00 77.88 197 SER A N 1
ATOM 1548 C CA . SER A 1 197 ? -10.319 14.251 -13.192 1.00 77.88 197 SER A CA 1
ATOM 1549 C C . SER A 1 197 ? -9.174 14.487 -14.175 1.00 77.88 197 SER A C 1
ATOM 1551 O O . SER A 1 197 ? -8.116 13.877 -14.065 1.00 77.88 197 SER A O 1
ATOM 1553 N N . ASP A 1 198 ? -9.388 15.400 -15.125 1.00 63.53 198 ASP A N 1
ATOM 1554 C CA . ASP A 1 198 ? -8.337 15.863 -16.043 1.00 63.53 198 ASP A CA 1
ATOM 1555 C C . ASP A 1 198 ? -7.363 16.854 -15.359 1.00 63.53 198 ASP A C 1
ATOM 1557 O O . ASP A 1 198 ? -6.592 17.533 -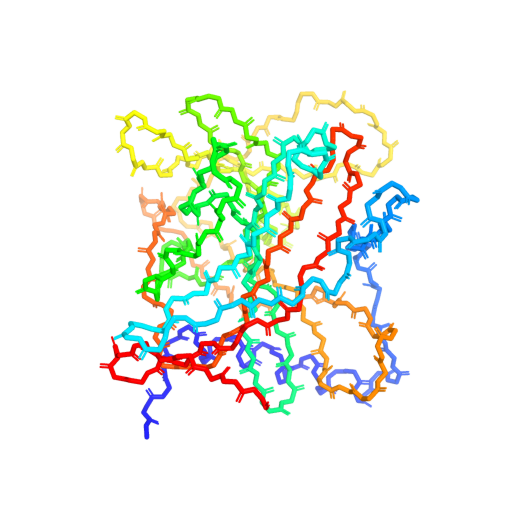16.040 1.00 63.53 198 ASP A O 1
ATOM 1561 N N . ASN A 1 199 ? -7.467 17.038 -14.036 1.00 68.12 199 ASN A N 1
ATOM 1562 C CA . ASN A 1 199 ? -6.660 17.975 -13.265 1.00 68.12 199 ASN A CA 1
ATOM 1563 C C . ASN A 1 199 ? -5.676 17.219 -12.368 1.00 68.12 199 ASN A C 1
ATOM 1565 O O . ASN A 1 199 ? -6.037 16.760 -11.284 1.00 68.12 199 ASN A O 1
ATOM 1569 N N . ASP A 1 200 ? -4.419 17.162 -12.794 1.00 59.31 200 ASP A N 1
ATOM 1570 C CA . ASP A 1 200 ? -3.355 16.475 -12.054 1.00 59.31 200 ASP A CA 1
ATOM 1571 C C . ASP A 1 200 ? -3.050 17.124 -10.689 1.00 59.31 200 ASP A C 1
ATOM 1573 O O . ASP A 1 200 ? -2.512 16.460 -9.806 1.00 59.31 200 ASP A O 1
ATOM 1577 N N . ASP A 1 201 ? -3.476 18.379 -10.478 1.00 64.19 201 ASP A N 1
ATOM 1578 C CA . ASP A 1 201 ? -3.338 19.108 -9.208 1.00 64.19 201 ASP A CA 1
ATOM 1579 C C . ASP A 1 201 ? -4.360 18.672 -8.130 1.00 64.19 201 ASP A C 1
ATOM 1581 O O . ASP A 1 201 ? -4.357 19.216 -7.022 1.00 64.19 201 ASP A O 1
ATOM 1585 N N . ASP A 1 202 ? -5.281 17.743 -8.425 1.00 70.56 202 ASP A N 1
ATOM 1586 C CA . ASP A 1 202 ? -6.237 17.252 -7.427 1.00 70.56 202 ASP A CA 1
ATOM 1587 C C . ASP A 1 202 ? -5.517 16.417 -6.347 1.00 70.56 202 ASP A C 1
ATOM 1589 O O . ASP A 1 202 ? -5.045 15.301 -6.591 1.00 70.56 202 ASP A O 1
ATOM 1593 N N . GLU A 1 203 ? -5.462 16.962 -5.129 1.00 78.38 203 GLU A N 1
ATOM 1594 C CA . GLU A 1 203 ? -4.875 16.309 -3.956 1.00 78.38 203 GLU A CA 1
ATOM 1595 C C . GLU A 1 203 ? -5.764 15.168 -3.427 1.00 78.38 203 GLU A C 1
ATOM 1597 O O . GLU A 1 203 ? -6.999 15.218 -3.487 1.00 78.38 203 GLU A O 1
ATOM 1602 N N . LEU A 1 204 ? -5.133 14.134 -2.860 1.00 84.75 204 LEU A N 1
ATOM 1603 C CA . LEU A 1 204 ? -5.848 13.078 -2.146 1.00 84.75 204 LEU A CA 1
ATOM 1604 C C . LEU A 1 204 ? -6.511 13.643 -0.884 1.00 84.75 204 LEU A C 1
ATOM 1606 O O . LEU A 1 204 ? -5.884 14.330 -0.081 1.00 84.75 204 LEU A O 1
ATOM 1610 N N . ALA A 1 205 ? -7.773 13.288 -0.667 1.00 86.88 205 ALA A N 1
ATOM 1611 C CA . ALA A 1 205 ? -8.503 13.608 0.550 1.00 86.88 205 ALA A CA 1
ATOM 1612 C C . ALA A 1 205 ? -8.632 12.371 1.443 1.00 86.88 205 ALA A C 1
ATOM 1614 O O . ALA A 1 205 ? -8.856 11.264 0.951 1.00 86.88 205 ALA A O 1
ATOM 1615 N N . ALA A 1 206 ? -8.543 12.570 2.759 1.00 89.44 206 ALA A N 1
ATOM 1616 C CA . ALA A 1 206 ? -8.846 11.532 3.737 1.00 89.44 206 ALA A CA 1
ATOM 1617 C C . ALA A 1 206 ? -10.350 11.196 3.729 1.00 89.44 206 ALA A C 1
ATOM 1619 O O . ALA A 1 206 ? -11.206 12.085 3.734 1.00 89.44 206 ALA A O 1
ATOM 1620 N N . VAL A 1 207 ? -10.674 9.904 3.744 1.00 89.44 207 VAL A N 1
ATOM 1621 C CA . VAL A 1 207 ? -12.035 9.365 3.672 1.00 89.44 207 VAL A CA 1
ATOM 1622 C C . VAL A 1 207 ? -12.210 8.282 4.725 1.00 89.44 207 VAL A C 1
ATOM 1624 O O . VAL A 1 207 ? -11.503 7.279 4.728 1.00 89.44 207 VAL A O 1
ATOM 1627 N N . GLU A 1 208 ? -13.200 8.450 5.598 1.00 93.44 208 GLU A N 1
ATOM 1628 C CA . GLU A 1 208 ? -13.654 7.374 6.480 1.00 93.44 208 GLU A CA 1
ATOM 1629 C C . GLU A 1 208 ? -14.393 6.309 5.659 1.00 93.44 208 GLU A C 1
ATOM 1631 O O . GLU A 1 208 ? -15.378 6.630 4.988 1.00 93.44 208 GLU A O 1
ATOM 1636 N N . ALA A 1 209 ? -13.935 5.054 5.709 1.00 90.81 209 ALA A N 1
ATOM 1637 C CA . ALA A 1 209 ? -14.484 3.997 4.859 1.00 90.81 209 ALA A CA 1
ATOM 1638 C C . ALA A 1 209 ? -15.463 3.050 5.562 1.00 90.81 209 ALA A C 1
ATOM 1640 O O . ALA A 1 209 ? -16.639 2.998 5.196 1.00 90.81 209 ALA A O 1
ATOM 1641 N N . GLU A 1 210 ? -15.019 2.305 6.572 1.00 94.31 210 GLU A N 1
ATOM 1642 C CA . GLU A 1 210 ? -15.880 1.396 7.333 1.00 94.31 210 GLU A CA 1
ATOM 1643 C C . GLU A 1 210 ? -15.600 1.515 8.825 1.00 94.31 210 GLU A C 1
ATOM 1645 O O . GLU A 1 210 ? -14.459 1.711 9.232 1.00 94.31 210 GLU A O 1
ATOM 1650 N N . THR A 1 211 ? -16.651 1.357 9.633 1.00 97.06 211 THR A N 1
ATOM 1651 C CA . THR A 1 211 ? -16.554 1.245 11.089 1.00 97.06 211 THR A CA 1
ATOM 1652 C C . THR A 1 211 ? -16.922 -0.166 11.534 1.00 97.06 211 THR A C 1
ATOM 1654 O O . THR A 1 211 ? -18.013 -0.652 11.222 1.00 97.06 211 THR A O 1
ATOM 1657 N N . PHE A 1 212 ? -16.055 -0.803 12.316 1.00 97.69 212 PHE A N 1
ATOM 1658 C CA . PHE A 1 212 ? -16.243 -2.158 12.830 1.00 97.69 212 PHE A CA 1
ATOM 1659 C C . PHE A 1 212 ? -15.761 -2.295 14.276 1.00 97.69 212 PHE A C 1
ATOM 1661 O O . PHE A 1 212 ? -15.146 -1.388 14.832 1.00 97.69 212 PHE A O 1
ATOM 1668 N N . GLN A 1 213 ? -16.113 -3.413 14.910 1.00 98.06 213 GLN A N 1
ATOM 1669 C CA . GLN A 1 213 ? -15.765 -3.700 16.298 1.00 98.06 213 GLN A CA 1
ATOM 1670 C C . GLN A 1 213 ? -14.608 -4.700 16.340 1.00 98.06 213 GLN A C 1
ATOM 1672 O O . GLN A 1 213 ? -14.717 -5.773 15.749 1.00 98.06 213 GLN A O 1
ATOM 1677 N N . ILE A 1 214 ? -13.549 -4.368 17.076 1.00 97.75 214 ILE A N 1
ATOM 1678 C CA . ILE A 1 214 ? -12.363 -5.211 17.239 1.00 97.75 214 ILE A CA 1
ATOM 1679 C C . ILE A 1 214 ? -12.701 -6.501 17.988 1.00 97.75 214 ILE A C 1
ATOM 1681 O O . ILE A 1 214 ? -13.393 -6.486 19.018 1.00 97.75 214 ILE A O 1
ATOM 1685 N N . GLY A 1 215 ? -12.201 -7.618 17.454 1.00 93.75 215 GLY A N 1
ATOM 1686 C CA . GLY A 1 215 ? -12.325 -8.946 18.045 1.00 93.75 215 GLY A CA 1
ATOM 1687 C C . GLY A 1 215 ? -11.380 -9.187 19.227 1.00 93.75 215 GLY A C 1
ATOM 1688 O O . GLY A 1 215 ? -10.681 -8.299 19.706 1.00 93.75 215 GLY A O 1
ATOM 1689 N N . SER A 1 216 ? -11.352 -10.426 19.719 1.00 94.06 216 SER A N 1
ATOM 1690 C CA . SER A 1 216 ? -10.480 -10.820 20.838 1.00 94.06 216 SER A CA 1
ATOM 1691 C C . SER A 1 216 ? -9.007 -10.999 20.455 1.00 94.06 216 SER A C 1
ATOM 1693 O O . SER A 1 216 ? -8.156 -11.029 21.342 1.00 94.06 216 SER A O 1
ATOM 1695 N N . HIS A 1 217 ? -8.708 -11.113 19.159 1.00 95.38 217 HIS A N 1
ATOM 1696 C CA . HIS A 1 217 ? -7.361 -11.298 18.615 1.00 95.38 217 HIS A CA 1
ATOM 1697 C C . HIS A 1 217 ? -7.226 -10.469 17.330 1.00 95.38 217 HIS A C 1
ATOM 1699 O O . HIS A 1 217 ? -7.302 -11.052 16.252 1.00 95.38 217 HIS A O 1
ATOM 1705 N N . PRO A 1 218 ? -7.125 -9.129 17.430 1.00 96.75 218 PRO A N 1
ATOM 1706 C CA . PRO A 1 218 ? -6.961 -8.299 16.246 1.00 96.75 218 PRO A CA 1
ATOM 1707 C C . PRO A 1 218 ? -5.674 -8.670 15.511 1.00 96.75 218 PRO A C 1
ATOM 1709 O O . PRO A 1 218 ? -4.630 -8.825 16.154 1.00 96.75 218 PRO A O 1
ATOM 1712 N N . ALA A 1 219 ? -5.750 -8.785 14.192 1.00 97.38 219 ALA A N 1
ATOM 1713 C CA . ALA A 1 219 ? -4.616 -9.123 13.343 1.00 97.38 219 ALA A CA 1
ATOM 1714 C C . ALA A 1 219 ? -4.576 -8.243 12.094 1.00 97.38 219 ALA A C 1
ATOM 1716 O O . ALA A 1 219 ? -5.613 -7.816 11.584 1.00 97.38 219 ALA A O 1
ATOM 1717 N N . VAL A 1 220 ? -3.358 -7.983 11.623 1.00 98.31 220 VAL A N 1
ATOM 1718 C CA . VAL A 1 220 ? -3.128 -7.494 10.266 1.00 98.31 220 VAL A CA 1
ATOM 1719 C C . VAL A 1 220 ? -2.583 -8.661 9.460 1.00 98.31 220 VAL A C 1
ATOM 1721 O O . VAL A 1 220 ? -1.633 -9.304 9.898 1.00 98.31 220 VAL A O 1
ATOM 1724 N N . GLU A 1 221 ? -3.208 -8.965 8.333 1.00 97.50 221 GLU A N 1
ATOM 1725 C CA . GLU A 1 221 ? -2.821 -10.075 7.463 1.00 97.50 221 GLU A CA 1
ATOM 1726 C C . GLU A 1 221 ? -2.969 -9.646 6.003 1.00 97.50 221 GLU A C 1
ATOM 1728 O O . GLU A 1 221 ? -3.833 -8.824 5.681 1.00 97.50 221 GLU A O 1
ATOM 1733 N N . ASP A 1 222 ? -2.131 -10.202 5.129 1.00 97.00 222 ASP A N 1
ATOM 1734 C CA . ASP A 1 222 ? -2.329 -10.075 3.690 1.00 97.00 222 ASP A CA 1
ATOM 1735 C C . ASP A 1 222 ? -3.559 -10.878 3.283 1.00 97.00 222 ASP A C 1
ATOM 1737 O O . ASP A 1 222 ? -3.639 -12.097 3.465 1.00 97.00 222 ASP A O 1
ATOM 1741 N N . GLU A 1 223 ? -4.549 -10.177 2.744 1.00 96.06 223 GLU A N 1
ATOM 1742 C CA . GLU A 1 223 ? -5.816 -10.761 2.333 1.00 96.06 223 GLU A CA 1
ATOM 1743 C C . GLU A 1 223 ? -6.137 -10.411 0.880 1.00 96.06 223 GLU A C 1
ATOM 1745 O O . GLU A 1 223 ? -5.722 -9.387 0.344 1.00 96.06 223 GLU A O 1
ATOM 1750 N N . GLU A 1 224 ? -6.926 -11.270 0.238 1.00 95.44 224 GLU A N 1
ATOM 1751 C CA . GLU A 1 224 ? -7.340 -11.129 -1.159 1.00 95.44 224 GLU A CA 1
ATOM 1752 C C . GLU A 1 224 ? -8.090 -9.809 -1.412 1.00 95.44 224 GLU A C 1
ATOM 1754 O O . GLU A 1 224 ? -9.217 -9.600 -0.939 1.00 95.44 224 GLU A O 1
ATOM 1759 N N . LEU A 1 225 ? -7.515 -8.950 -2.257 1.00 93.44 225 LEU A N 1
ATOM 1760 C CA . LEU A 1 225 ? -8.122 -7.697 -2.718 1.00 93.44 225 LEU A CA 1
ATOM 1761 C C . LEU A 1 225 ? -9.386 -7.926 -3.547 1.00 93.44 225 LEU A C 1
ATOM 1763 O O . LEU A 1 225 ? -10.279 -7.077 -3.532 1.00 93.44 225 LEU A O 1
ATOM 1767 N N . GLY A 1 226 ? -9.444 -9.080 -4.226 1.00 92.19 226 GLY A N 1
ATOM 1768 C CA . GLY A 1 226 ? -10.464 -9.590 -5.150 1.00 92.19 226 GLY A CA 1
ATOM 1769 C C . GLY A 1 226 ? -10.721 -8.748 -6.400 1.00 92.19 226 GLY A C 1
ATOM 1770 O O . GLY A 1 226 ? -9.896 -7.944 -6.803 1.00 92.19 226 GLY A O 1
ATOM 1771 N N . ASP A 1 227 ? -11.845 -9.021 -7.073 1.00 94.31 227 ASP A N 1
ATOM 1772 C CA . ASP A 1 227 ? -12.088 -8.521 -8.431 1.00 94.31 227 ASP A CA 1
ATOM 1773 C C . ASP A 1 227 ? -12.071 -6.982 -8.527 1.00 94.31 227 ASP A C 1
ATOM 1775 O O . ASP A 1 227 ? -12.928 -6.314 -7.935 1.00 94.31 227 ASP A O 1
ATOM 1779 N N . GLY A 1 228 ? -11.179 -6.434 -9.355 1.00 93.25 228 GLY A N 1
ATOM 1780 C CA . GLY A 1 228 ? -10.982 -4.992 -9.497 1.00 93.25 228 GLY A CA 1
ATOM 1781 C C . GLY A 1 228 ? -9.824 -4.618 -10.422 1.00 93.25 228 GLY A C 1
ATOM 1782 O O . GLY A 1 228 ? -9.099 -5.483 -10.914 1.00 93.25 228 GLY A O 1
ATOM 1783 N N . THR A 1 229 ? -9.659 -3.316 -10.649 1.00 95.19 229 THR A N 1
ATOM 1784 C CA . THR A 1 229 ? -8.521 -2.742 -11.376 1.00 95.19 229 THR A CA 1
ATOM 1785 C C . THR A 1 229 ? -7.629 -2.009 -10.383 1.00 95.19 229 THR A C 1
ATOM 1787 O O . THR A 1 229 ? -8.118 -1.241 -9.553 1.00 95.19 229 THR A O 1
ATOM 1790 N N . TYR A 1 230 ? -6.329 -2.264 -10.457 1.00 96.00 230 TYR A N 1
ATOM 1791 C CA . TYR A 1 230 ? -5.343 -1.789 -9.501 1.00 96.00 230 TYR A CA 1
ATOM 1792 C C . TYR A 1 230 ? -4.180 -1.136 -10.234 1.00 96.00 230 TYR A C 1
ATOM 1794 O O . TYR A 1 230 ? -3.720 -1.638 -11.256 1.00 96.00 230 TYR A O 1
ATOM 1802 N N . GLY A 1 231 ? -3.733 -0.002 -9.716 1.00 96.25 231 GLY A N 1
ATOM 1803 C CA . GLY A 1 231 ? -2.533 0.676 -10.178 1.00 96.25 231 GLY A CA 1
ATOM 1804 C C . GLY A 1 231 ? -1.352 0.287 -9.310 1.00 96.25 231 GLY A C 1
ATOM 1805 O O . GLY A 1 231 ? -1.492 0.240 -8.091 1.00 96.25 231 GLY A O 1
ATOM 1806 N N . TYR A 1 232 ? -0.206 0.045 -9.924 1.00 97.12 232 TYR A N 1
ATOM 1807 C CA . TYR A 1 232 ? 1.040 -0.270 -9.244 1.00 97.12 232 TYR A CA 1
ATOM 1808 C C . TYR A 1 232 ? 2.117 0.699 -9.713 1.00 97.12 232 TYR A C 1
ATOM 1810 O O . TYR A 1 232 ? 2.301 0.892 -10.916 1.00 97.12 232 TYR A O 1
ATOM 1818 N N . ILE A 1 233 ? 2.803 1.330 -8.768 1.00 97.25 233 ILE A N 1
ATOM 1819 C CA . ILE A 1 233 ? 3.819 2.347 -9.042 1.00 97.25 233 ILE A CA 1
ATOM 1820 C C . ILE A 1 233 ? 5.068 1.997 -8.240 1.00 97.25 233 ILE A C 1
ATOM 1822 O O . ILE A 1 233 ? 4.977 1.789 -7.029 1.00 97.25 233 ILE A O 1
ATOM 1826 N N . PHE A 1 234 ? 6.230 1.968 -8.889 1.00 98.00 234 PHE A N 1
ATOM 1827 C CA . PHE A 1 234 ? 7.505 1.912 -8.183 1.00 98.00 234 PHE A CA 1
ATOM 1828 C C . PHE A 1 234 ? 7.848 3.300 -7.645 1.00 98.00 234 PHE A C 1
ATOM 1830 O O . PHE A 1 234 ? 7.789 4.290 -8.372 1.00 98.00 234 PHE A O 1
ATOM 1837 N N . GLU A 1 235 ? 8.227 3.368 -6.376 1.00 96.75 235 GLU A N 1
ATOM 1838 C CA . GLU A 1 235 ? 8.744 4.576 -5.744 1.00 96.75 235 GLU A CA 1
ATOM 1839 C C . GLU A 1 235 ? 10.248 4.435 -5.515 1.00 96.75 235 GLU A C 1
ATOM 1841 O O . GLU A 1 235 ? 10.714 3.500 -4.863 1.00 96.75 235 GLU A O 1
ATOM 1846 N N . PHE A 1 236 ? 11.007 5.395 -6.033 1.00 96.38 236 PHE A N 1
ATOM 1847 C CA . PHE A 1 236 ? 12.454 5.478 -5.900 1.00 96.38 236 PHE A CA 1
ATOM 1848 C C . PHE A 1 236 ? 12.792 6.446 -4.771 1.00 96.38 236 PHE A C 1
ATOM 1850 O O . PHE A 1 236 ? 12.709 7.660 -4.953 1.00 96.38 236 PHE A O 1
ATOM 1857 N N . LEU A 1 237 ? 13.165 5.924 -3.602 1.00 94.19 237 LEU A N 1
ATOM 1858 C CA . LEU A 1 237 ? 13.392 6.728 -2.403 1.00 94.19 237 LEU A CA 1
ATOM 1859 C C . LEU A 1 237 ? 14.880 7.029 -2.213 1.00 94.19 237 LEU A C 1
ATOM 1861 O O . LEU A 1 237 ? 15.694 6.114 -2.065 1.00 94.19 237 LEU A O 1
ATOM 1865 N N . ALA A 1 238 ? 15.236 8.310 -2.145 1.00 93.56 238 ALA A N 1
ATOM 1866 C CA . ALA A 1 238 ? 16.574 8.747 -1.766 1.00 93.56 238 ALA A CA 1
ATOM 1867 C C . ALA A 1 238 ? 16.767 8.764 -0.237 1.00 93.56 238 ALA A C 1
ATOM 1869 O O . ALA A 1 238 ? 15.813 8.989 0.514 1.00 93.56 238 ALA A O 1
ATOM 1870 N N . PRO A 1 239 ? 18.022 8.682 0.251 1.00 90.75 239 PRO A N 1
ATOM 1871 C CA . PRO A 1 239 ? 18.332 8.766 1.682 1.00 90.75 239 PRO A CA 1
ATOM 1872 C C . PRO A 1 239 ? 17.876 10.066 2.370 1.00 90.75 239 PRO A C 1
ATOM 1874 O O . PRO A 1 239 ? 17.824 10.136 3.598 1.00 90.75 239 PRO A O 1
ATOM 1877 N N . THR A 1 240 ? 17.601 11.124 1.601 1.00 87.69 240 THR A N 1
ATOM 1878 C CA . THR A 1 240 ? 17.089 12.415 2.092 1.00 87.69 240 THR A CA 1
ATOM 1879 C C . THR A 1 240 ? 15.584 12.400 2.371 1.00 87.69 240 THR A C 1
ATOM 1881 O O . THR A 1 240 ? 15.081 13.357 2.963 1.00 87.69 240 THR A O 1
ATOM 1884 N N . GLY A 1 241 ? 14.880 11.331 1.983 1.00 86.25 241 GLY A N 1
ATOM 1885 C CA . GLY A 1 241 ? 13.424 11.204 2.059 1.00 86.25 241 GLY A CA 1
ATOM 1886 C C . GLY A 1 241 ? 12.682 11.799 0.859 1.00 86.25 241 GLY A C 1
ATOM 1887 O O . GLY A 1 241 ? 11.457 11.821 0.861 1.00 86.25 241 GLY A O 1
ATOM 1888 N N . GLU A 1 242 ? 13.403 12.306 -0.142 1.00 89.50 242 GLU A N 1
ATOM 1889 C CA . GLU A 1 242 ? 12.828 12.683 -1.436 1.00 89.50 242 GLU A CA 1
ATOM 1890 C C . GLU A 1 242 ? 12.610 11.422 -2.273 1.00 89.50 242 GLU A C 1
ATOM 1892 O O . GLU A 1 242 ? 13.439 10.510 -2.233 1.00 89.50 242 GLU A O 1
ATOM 1897 N N . SER A 1 243 ? 11.537 11.382 -3.056 1.00 91.31 243 SER A N 1
ATOM 1898 C CA . SER A 1 243 ? 11.273 10.262 -3.953 1.00 91.31 243 SER A CA 1
ATOM 1899 C C . SER A 1 243 ? 10.804 10.707 -5.331 1.00 91.31 243 SER A C 1
ATOM 1901 O O . SER A 1 243 ? 10.408 11.857 -5.530 1.00 91.31 243 SER A O 1
ATOM 1903 N N . ALA A 1 244 ? 10.927 9.784 -6.279 1.00 94.12 244 ALA A N 1
ATOM 1904 C CA . ALA A 1 244 ? 10.379 9.875 -7.623 1.00 94.12 244 ALA A CA 1
ATOM 1905 C C . ALA A 1 244 ? 9.537 8.630 -7.919 1.00 94.12 244 ALA A C 1
ATOM 1907 O O . ALA A 1 244 ? 9.769 7.577 -7.317 1.00 94.12 244 ALA A O 1
ATOM 1908 N N . LEU A 1 245 ? 8.582 8.737 -8.838 1.00 94.56 245 LEU A N 1
ATOM 1909 C CA . LEU A 1 245 ? 7.635 7.666 -9.152 1.00 94.56 245 LEU A CA 1
ATOM 1910 C C . LEU A 1 245 ? 7.802 7.150 -10.585 1.00 94.56 245 LEU A C 1
ATOM 1912 O O . LEU A 1 245 ? 8.116 7.906 -11.502 1.00 94.56 245 LEU A O 1
ATOM 1916 N N . SER A 1 246 ? 7.576 5.854 -10.791 1.00 96.38 246 SER A N 1
ATOM 1917 C CA . SER A 1 246 ? 7.425 5.289 -12.134 1.00 96.38 246 SER A CA 1
ATOM 1918 C C . SER A 1 246 ? 6.102 5.701 -12.781 1.00 96.38 246 SER A C 1
ATOM 1920 O O . SER A 1 246 ? 5.177 6.160 -12.111 1.00 96.38 246 SER A O 1
ATOM 1922 N N . GLU A 1 247 ? 5.969 5.433 -14.081 1.00 94.75 247 GLU A N 1
ATOM 1923 C CA . GLU A 1 247 ? 4.649 5.330 -14.702 1.00 94.75 247 GLU A CA 1
ATOM 1924 C C . GLU A 1 247 ? 3.816 4.248 -13.991 1.00 94.75 247 GLU A C 1
ATOM 1926 O O . GLU A 1 247 ? 4.348 3.303 -13.393 1.00 94.75 247 GLU A O 1
ATOM 1931 N N . ILE A 1 248 ? 2.494 4.399 -14.047 1.00 93.88 248 ILE A N 1
ATOM 1932 C CA . ILE A 1 248 ? 1.548 3.455 -13.458 1.00 93.88 248 ILE A CA 1
ATOM 1933 C C . ILE A 1 248 ? 1.434 2.197 -14.322 1.00 93.88 248 ILE A C 1
ATOM 1935 O O . ILE A 1 248 ? 1.099 2.265 -15.502 1.00 93.88 248 ILE A O 1
ATOM 1939 N N . ALA A 1 249 ? 1.648 1.031 -13.718 1.00 96.12 249 ALA A N 1
ATOM 1940 C CA . ALA A 1 249 ? 1.255 -0.241 -14.307 1.00 96.12 249 ALA A CA 1
ATOM 1941 C C . ALA A 1 249 ? -0.158 -0.612 -13.853 1.00 96.12 249 ALA A C 1
ATOM 1943 O O . ALA A 1 249 ? -0.501 -0.454 -12.679 1.00 96.12 249 ALA A O 1
ATOM 1944 N N . VAL A 1 250 ? -0.983 -1.125 -14.766 1.00 96.19 250 VAL A N 1
ATOM 1945 C CA . VAL A 1 250 ? -2.378 -1.464 -14.462 1.00 96.19 250 VAL A CA 1
ATOM 1946 C C . VAL A 1 250 ? -2.563 -2.973 -14.412 1.00 96.19 250 VAL A C 1
ATOM 1948 O O . VAL A 1 250 ? -2.444 -3.668 -15.422 1.00 96.19 250 VAL A O 1
ATOM 1951 N N . PHE A 1 251 ? -2.930 -3.461 -13.232 1.00 96.44 251 PHE A N 1
ATOM 1952 C CA . PHE A 1 251 ? -3.339 -4.832 -12.970 1.00 96.44 251 PHE A CA 1
ATOM 1953 C C . PHE A 1 251 ? -4.864 -4.938 -12.942 1.00 96.44 251 PHE A C 1
ATOM 1955 O O . PHE A 1 251 ? -5.573 -4.055 -12.460 1.00 96.44 251 PHE A O 1
ATOM 1962 N N . ASN A 1 252 ? -5.394 -6.060 -13.407 1.00 96.00 252 ASN A N 1
ATOM 1963 C CA . ASN A 1 252 ? -6.797 -6.410 -13.259 1.00 96.00 252 ASN A CA 1
ATOM 1964 C C . ASN A 1 252 ? -6.936 -7.808 -12.685 1.00 96.00 252 ASN A C 1
ATOM 1966 O O . ASN A 1 252 ? -6.354 -8.762 -13.200 1.00 96.00 252 ASN A O 1
ATOM 1970 N N . ILE A 1 253 ? -7.757 -7.901 -11.646 1.00 95.38 253 ILE A N 1
ATOM 1971 C CA . ILE A 1 253 ? -8.116 -9.141 -10.979 1.00 95.38 253 ILE A CA 1
ATOM 1972 C C . ILE A 1 253 ? -9.528 -9.519 -11.431 1.00 95.38 253 ILE A C 1
ATOM 1974 O O . ILE A 1 253 ? -10.482 -8.767 -11.225 1.00 95.38 253 ILE A O 1
ATOM 1978 N N . GLU A 1 254 ? -9.679 -10.690 -12.048 1.00 94.38 254 GLU A N 1
ATOM 1979 C CA . GLU A 1 254 ? -10.986 -11.255 -12.398 1.00 94.38 254 GLU A CA 1
ATOM 1980 C C . GLU A 1 254 ? -11.035 -12.756 -12.093 1.00 94.38 254 GLU A C 1
ATOM 1982 O O . GLU A 1 254 ? -10.332 -13.581 -12.691 1.00 94.38 254 GLU A O 1
ATOM 1987 N N . GLY A 1 255 ? -11.896 -13.131 -11.144 1.00 90.25 255 GLY A N 1
ATOM 1988 C CA . GLY A 1 255 ? -12.058 -14.516 -10.715 1.00 90.25 255 GLY A CA 1
ATOM 1989 C C . GLY A 1 255 ? -10.775 -15.108 -10.130 1.00 90.25 255 GLY A C 1
ATOM 1990 O O . GLY A 1 255 ? -10.524 -16.297 -10.331 1.00 90.25 255 GLY A O 1
ATOM 1991 N N . GLY A 1 256 ? -9.966 -14.275 -9.465 1.00 87.06 256 GLY A N 1
ATOM 1992 C CA . GLY A 1 256 ? -8.657 -14.635 -8.910 1.00 87.06 256 GLY A CA 1
ATOM 1993 C C . GLY A 1 256 ? -7.528 -14.750 -9.940 1.00 87.06 256 GLY A C 1
ATOM 1994 O O . GLY A 1 256 ? -6.440 -15.186 -9.586 1.00 87.06 256 GLY A O 1
ATOM 1995 N N . ASN A 1 257 ? -7.763 -14.401 -11.211 1.00 92.62 257 ASN A N 1
ATOM 1996 C CA . ASN A 1 257 ? -6.691 -14.299 -12.203 1.00 92.62 257 ASN A CA 1
ATOM 1997 C C . ASN A 1 257 ? -6.230 -12.853 -12.300 1.00 92.62 257 ASN A C 1
ATOM 1999 O O . ASN A 1 257 ? -7.070 -11.960 -12.416 1.00 92.62 257 ASN A O 1
ATOM 2003 N N . ILE A 1 258 ? -4.917 -12.659 -12.312 1.00 94.94 258 ILE A N 1
ATOM 2004 C CA . ILE A 1 258 ? -4.276 -11.355 -12.428 1.00 94.94 258 ILE A CA 1
ATOM 2005 C C . ILE A 1 258 ? -3.740 -11.206 -13.848 1.00 94.94 258 ILE A C 1
ATOM 2007 O O . ILE A 1 258 ? -3.103 -12.115 -14.381 1.00 94.94 258 ILE A O 1
ATOM 2011 N N . THR A 1 259 ? -4.032 -10.073 -14.474 1.00 94.44 259 THR A N 1
ATOM 2012 C CA . THR A 1 259 ? -3.521 -9.707 -15.799 1.00 94.44 259 THR A CA 1
ATOM 2013 C C . THR A 1 259 ? -3.086 -8.256 -15.804 1.00 94.44 259 THR A C 1
ATOM 2015 O O . THR A 1 259 ? -3.771 -7.426 -15.209 1.00 94.44 259 THR A O 1
ATOM 2018 N N . THR A 1 260 ? -2.027 -7.941 -16.535 1.00 93.94 260 THR A N 1
ATOM 2019 C CA . THR A 1 260 ? -1.573 -6.570 -16.780 1.00 93.94 260 THR A CA 1
ATOM 2020 C C . THR A 1 260 ? -1.928 -6.095 -18.183 1.00 93.94 260 THR A C 1
ATOM 2022 O O . THR A 1 260 ? -2.114 -6.902 -19.102 1.00 93.94 260 THR A O 1
ATOM 2025 N N . PHE A 1 261 ? -2.060 -4.781 -18.346 1.00 79.88 261 PHE A N 1
ATOM 2026 C CA . PHE A 1 261 ? -2.332 -4.143 -19.632 1.00 79.88 261 PHE A CA 1
ATOM 2027 C C . PHE A 1 261 ? -1.272 -3.088 -19.952 1.00 79.88 261 PHE A C 1
ATOM 2029 O O . PHE A 1 261 ? -0.874 -2.339 -19.066 1.00 79.88 261 PHE A O 1
ATOM 2036 N N . ASP A 1 262 ? -0.895 -3.005 -21.230 1.00 60.62 262 ASP A N 1
ATOM 2037 C CA . ASP A 1 262 ? -0.289 -1.803 -21.810 1.00 60.62 262 ASP A CA 1
ATOM 2038 C C . ASP A 1 262 ? -1.430 -0.843 -22.202 1.00 60.62 262 ASP A C 1
ATOM 2040 O O . ASP A 1 262 ? -2.410 -1.291 -22.815 1.00 60.62 262 ASP A O 1
ATOM 2044 N N . GLU A 1 263 ? -1.333 0.448 -21.866 1.00 48.53 263 GLU A N 1
ATOM 2045 C CA . GLU A 1 263 ? -2.268 1.476 -22.370 1.00 48.53 263 GLU A CA 1
ATOM 2046 C C . GLU A 1 263 ? -2.086 1.785 -23.871 1.00 48.53 263 GLU A C 1
ATOM 2048 O O . GLU A 1 263 ? -0.935 1.843 -24.367 1.00 48.53 263 GLU A O 1
#